Protein AF-A0A6C9EFF7-F1 (afdb_monomer)

pLDDT: mean 89.6, std 11.8, range [42.84, 98.81]

Solvent-accessible surface area (backbone atoms only — not comparable to full-atom values): 12899 Å² total; per-residue (Å²): 133,63,42,45,37,32,34,31,15,45,74,36,23,25,27,11,35,60,93,38,87,41,52,74,33,77,48,78,86,50,27,74,80,42,43,68,58,44,49,55,45,41,37,48,78,70,75,50,53,74,80,36,35,48,31,35,42,29,36,69,24,80,45,53,66,72,46,27,50,50,36,45,50,52,52,51,53,49,24,69,75,49,69,19,48,77,43,78,35,58,60,42,63,52,32,30,46,51,51,51,39,44,34,64,61,44,73,88,61,66,91,42,75,69,53,70,83,55,66,55,64,66,48,79,86,57,95,89,66,81,75,51,62,67,64,36,49,59,54,54,72,28,42,28,28,38,17,32,27,52,38,77,93,75,23,31,32,34,33,31,30,45,60,71,60,82,57,93,52,96,57,29,66,74,27,42,79,37,69,82,47,73,45,42,63,68,58,48,34,55,54,50,46,49,51,51,49,56,50,22,65,74,71,74,48,80,61,32,39,28,35,28,11,40,55,35,63,84,43,51,77,56,50,68,66,33,88,38,62,59,51,77,25,55,49,46,66,66,64,60,37

Secondary structure (DSSP, 8-state):
--EEEEEE-SSSEEEEETTS--EEE--TTTHHHHHHHHHHHHHHHTT--GGGEEEEEEE--SS-HHHHHHHHHHHHHHHHHH--EEEEE-SSHHHHHHHHHHHTT-GGGTT-GGGTTSPP------TTS---HHHHHHHHTTEEEEEEEE-GGG-EEEEEEES--SS--TTTTTTEEEEEEEE-HHHHHHHHHHHHHHHHHHHT---EEEEESTTTGGGHHHHTTSTTEEEEE---GGGG-

Radius of gyration: 18.86 Å; Cα contacts (8 Å, |Δi|>4): 479; chains: 1; bounding box: 41×41×56 Å

Mean predicted aligned error: 5.59 Å

InterPro domains:
  IPR000905 Gcp-like domain [PF00814] (27-91)
  IPR022496 tRNA threonylcarbamoyl adenosine modification protein TsaB [TIGR03725] (5-179)
  IPR043129 ATPase, nucleotide binding domain [SSF53067] (4-93)

Nearest PDB structures (foldseek):
  2gel-assembly1_A  TM=7.263E-01  e=1.039E-11  Salmonella enterica subsp. enterica serovar Typhimurium str. LT2
  6z81-assembly2_D  TM=6.971E-01  e=5.960E-11  Escherichia coli
  5br9-assembly3_E  TM=6.701E-01  e=4.099E-11  Pseudomonas aeruginosa PAO1
  4y0w-assembly1_C-2  TM=6.922E-01  e=1.617E-10  Pseudomonas aeruginosa PAO579
  4y0w-assembly1_B-2  TM=6.351E-01  e=3.212E-10  Pseudomonas aeruginosa PAO579

Foldseek 3Di:
DAWEWEWEQQQATWTATPPDQIDTGRPPPCRLVCRVVSNCVRQVVVVHDLLSHQAYEYECDPHDDPRRVSRVVVQVVSCVVNVHHYHYDHQQQVFQVVLLCVLCVHCPCPPPVLCPPADHQFQDPPPDDDRPPVVSVVVSQQEKEWGWEDDPPQKIFTWIFGPHLPDPDPCSVVRTLGDTDIDHLLVVLVSQQVSQVVVCVVVVHHHEYEYEEACQVVCVVSQVSHPHYHHGGHDTPSNRD

Structure (mmCIF, N/CA/C/O backbone):
data_AF-A0A6C9EFF7-F1
#
_entry.id   AF-A0A6C9EFF7-F1
#
loop_
_atom_site.group_PDB
_atom_site.id
_atom_site.type_symbol
_atom_site.label_atom_id
_atom_site.label_alt_id
_atom_site.label_comp_id
_atom_site.label_asym_id
_atom_site.label_entity_id
_atom_site.label_seq_id
_atom_site.pdbx_PDB_ins_code
_atom_site.Cartn_x
_atom_site.Cartn_y
_atom_site.Cartn_z
_atom_site.occupancy
_atom_site.B_iso_or_equiv
_atom_site.auth_seq_id
_atom_site.auth_comp_id
_atom_site.auth_asym_id
_atom_site.auth_atom_id
_atom_site.pdbx_PDB_model_num
ATOM 1 N N . MET A 1 1 ? -17.733 -13.023 17.620 1.00 67.88 1 MET A N 1
ATOM 2 C CA . MET A 1 1 ? -16.768 -13.220 16.523 1.00 67.88 1 MET A CA 1
ATOM 3 C C . MET A 1 1 ? -15.961 -11.949 16.540 1.00 67.88 1 MET A C 1
ATOM 5 O O . MET A 1 1 ? -16.594 -10.907 16.403 1.00 67.88 1 MET A O 1
ATOM 9 N N . GLY A 1 2 ? -14.676 -12.004 16.879 1.00 86.56 2 GLY A N 1
ATOM 10 C CA . GLY A 1 2 ? -13.887 -10.784 16.945 1.00 86.56 2 GLY A CA 1
ATOM 11 C C . GLY A 1 2 ? -13.565 -10.214 15.572 1.00 86.56 2 GLY A C 1
ATOM 12 O O . GLY A 1 2 ? -13.911 -10.794 14.539 1.00 86.56 2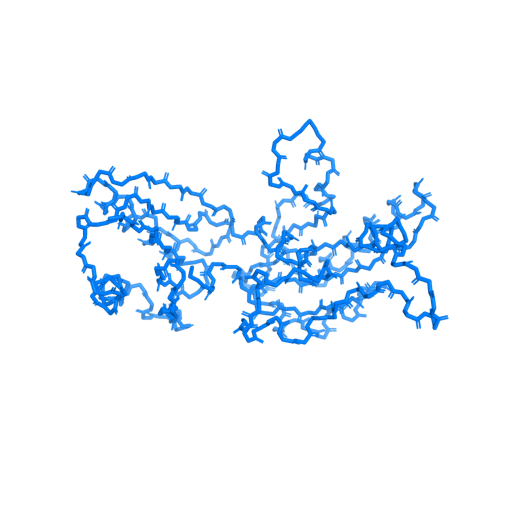 GLY A O 1
ATOM 13 N N . CYS A 1 3 ? -12.938 -9.047 15.578 1.00 96.00 3 CYS A N 1
ATOM 14 C CA . CYS A 1 3 ? -12.574 -8.299 14.388 1.00 96.00 3 CYS A CA 1
ATOM 15 C C . CYS A 1 3 ? -11.068 -8.035 14.309 1.00 96.00 3 CYS A C 1
ATOM 17 O O . CYS A 1 3 ? -10.348 -8.068 15.315 1.00 96.00 3 CYS A O 1
ATOM 19 N N . THR A 1 4 ? -10.630 -7.723 13.090 1.00 97.81 4 THR A N 1
ATOM 20 C CA . THR A 1 4 ? -9.304 -7.180 12.808 1.00 97.81 4 THR A CA 1
ATOM 21 C C . THR A 1 4 ? -9.429 -5.674 12.609 1.00 97.81 4 THR A C 1
ATOM 23 O O . THR A 1 4 ? -10.167 -5.217 11.733 1.00 97.81 4 THR A O 1
ATOM 26 N N . LEU A 1 5 ? -8.724 -4.910 13.441 1.00 98.12 5 LEU A N 1
ATOM 27 C CA . LEU A 1 5 ? -8.572 -3.464 13.309 1.00 98.12 5 LEU A CA 1
ATOM 28 C C . LEU A 1 5 ? -7.298 -3.161 12.520 1.00 98.12 5 LEU A C 1
ATOM 30 O O . LEU A 1 5 ? -6.227 -3.659 12.862 1.00 98.12 5 LEU A O 1
ATOM 34 N N . VAL A 1 6 ? -7.387 -2.285 11.530 1.00 98.00 6 VAL A N 1
ATOM 35 C CA . VAL A 1 6 ? -6.239 -1.792 10.769 1.00 98.00 6 VAL A CA 1
ATOM 36 C C . VAL A 1 6 ? -5.974 -0.339 11.133 1.00 98.00 6 VAL A C 1
ATOM 38 O O . VAL A 1 6 ? -6.891 0.479 11.193 1.00 98.00 6 VAL A O 1
ATOM 41 N N . ILE A 1 7 ? -4.714 -0.033 11.439 1.00 97.25 7 ILE A N 1
ATOM 42 C CA . ILE A 1 7 ? -4.223 1.311 11.742 1.00 97.25 7 ILE A CA 1
ATOM 43 C C . ILE A 1 7 ? -3.014 1.581 10.852 1.00 97.25 7 ILE A C 1
ATOM 45 O O . ILE A 1 7 ? -1.943 1.016 11.066 1.00 97.25 7 ILE A O 1
ATOM 49 N N . ASP A 1 8 ? -3.130 2.508 9.914 1.00 95.38 8 ASP A N 1
ATOM 50 C CA . ASP A 1 8 ? -1.971 3.030 9.197 1.00 95.38 8 ASP A CA 1
ATOM 51 C C . ASP A 1 8 ? -1.813 4.522 9.445 1.00 95.38 8 ASP A C 1
ATOM 53 O O . ASP A 1 8 ? -2.778 5.278 9.452 1.00 95.38 8 ASP A O 1
ATOM 57 N N . THR A 1 9 ? -0.579 4.947 9.696 1.00 94.00 9 THR A N 1
ATOM 58 C CA . THR A 1 9 ? -0.226 6.365 9.832 1.00 94.00 9 THR A CA 1
ATOM 59 C C . THR A 1 9 ? 1.023 6.711 9.022 1.00 94.00 9 THR A C 1
ATOM 61 O O . THR A 1 9 ? 1.837 7.555 9.420 1.00 94.00 9 THR A O 1
ATOM 64 N N . SER A 1 10 ? 1.229 5.983 7.920 1.00 91.31 10 SER A N 1
ATOM 65 C CA . SER A 1 10 ? 2.441 6.040 7.104 1.00 91.31 10 SER A CA 1
ATOM 66 C C . SER A 1 10 ? 2.442 7.196 6.100 1.00 91.31 10 SER A C 1
ATOM 68 O O . SER A 1 10 ? 3.515 7.676 5.730 1.00 91.31 10 SER A O 1
ATOM 70 N N . PHE A 1 11 ? 1.259 7.690 5.730 1.00 88.06 11 PHE A N 1
ATOM 71 C CA . PHE A 1 11 ? 1.062 8.845 4.855 1.00 88.06 11 PHE A CA 1
ATOM 72 C C . PHE A 1 11 ? 0.070 9.846 5.470 1.00 88.06 11 PHE A C 1
ATOM 74 O O . PHE A 1 11 ? 0.464 10.934 5.900 1.00 88.06 11 PHE A O 1
ATOM 81 N N . GLY A 1 12 ? -1.201 9.449 5.563 1.00 88.81 12 GLY A N 1
ATOM 82 C CA . GLY A 1 12 ? -2.249 10.101 6.350 1.00 88.81 12 GLY A CA 1
ATOM 83 C C . GLY A 1 12 ? -2.506 9.341 7.651 1.00 88.81 12 GLY A C 1
ATOM 84 O O . GLY A 1 12 ? -1.569 8.827 8.260 1.00 88.81 12 GLY A O 1
ATOM 85 N N . SER A 1 13 ? -3.765 9.243 8.077 1.00 91.88 13 SER A N 1
ATOM 86 C CA . SER A 1 13 ? -4.201 8.139 8.931 1.00 91.88 13 SER A CA 1
ATOM 87 C C . SER A 1 13 ? -5.349 7.370 8.296 1.00 91.88 13 SER A C 1
ATOM 89 O O . SER A 1 13 ? -6.336 7.967 7.880 1.00 91.88 13 SER A O 1
ATOM 91 N N . THR A 1 14 ? -5.224 6.049 8.279 1.00 94.81 14 THR A N 1
ATOM 92 C CA . THR A 1 14 ? -6.309 5.132 7.952 1.00 94.81 14 THR A CA 1
ATOM 93 C C . THR A 1 14 ? -6.628 4.302 9.181 1.00 94.81 14 THR A C 1
ATOM 95 O O . THR A 1 14 ? -5.735 3.771 9.847 1.00 94.81 14 THR A O 1
ATOM 98 N N . VAL A 1 15 ? -7.915 4.217 9.502 1.00 96.75 15 VAL A N 1
ATOM 99 C CA . VAL A 1 15 ? -8.433 3.356 10.557 1.00 96.75 15 VAL A CA 1
ATOM 100 C C . VAL A 1 15 ? -9.620 2.574 10.017 1.00 96.75 15 VAL A C 1
ATOM 102 O O . VAL A 1 15 ? -10.644 3.171 9.693 1.00 96.75 15 VAL A O 1
ATOM 105 N N . GLY A 1 16 ? -9.500 1.252 9.945 1.00 96.00 16 GLY A N 1
ATOM 106 C CA . GLY A 1 16 ? -10.518 0.385 9.354 1.00 96.00 16 GLY A CA 1
ATOM 107 C C . GLY A 1 16 ? -10.807 -0.851 10.193 1.00 96.00 16 GLY A C 1
ATOM 108 O O . GLY A 1 16 ? -9.953 -1.331 10.934 1.00 96.00 16 GLY A O 1
ATOM 109 N N . ILE A 1 17 ? -12.027 -1.369 10.075 1.00 97.00 17 ILE A N 1
ATOM 110 C CA . ILE A 1 17 ? -12.366 -2.731 10.490 1.00 97.00 17 ILE A CA 1
ATOM 111 C C . ILE A 1 17 ? -12.494 -3.546 9.211 1.00 97.00 17 ILE A C 1
ATOM 113 O O . ILE A 1 17 ? -13.273 -3.159 8.343 1.00 97.00 17 ILE A O 1
ATOM 117 N N . VAL A 1 18 ? -11.781 -4.669 9.113 1.00 93.88 18 VAL A N 1
ATOM 118 C CA . VAL A 1 18 ? -11.770 -5.483 7.888 1.00 93.88 18 VAL A CA 1
ATOM 119 C C . VAL A 1 18 ? -13.194 -5.821 7.435 1.00 93.88 18 VAL A C 1
ATOM 121 O O . VAL A 1 18 ? -14.014 -6.319 8.214 1.00 93.88 18 VAL A O 1
ATOM 124 N N . GLY A 1 19 ? -13.488 -5.541 6.161 1.00 90.12 19 GLY A N 1
ATOM 125 C CA . GLY A 1 19 ? -14.810 -5.730 5.553 1.00 90.12 19 GLY A CA 1
ATOM 126 C C . GLY A 1 19 ? -15.803 -4.584 5.797 1.00 90.12 19 GLY A C 1
ATOM 127 O O . GLY A 1 19 ? -17.003 -4.753 5.560 1.00 90.12 19 GLY A O 1
ATOM 128 N N . ARG A 1 20 ? -15.336 -3.433 6.290 1.00 92.19 20 ARG A N 1
ATOM 129 C CA . ARG A 1 20 ? -16.098 -2.184 6.439 1.00 92.19 20 ARG A CA 1
ATOM 130 C C . ARG A 1 20 ? -15.365 -1.043 5.740 1.00 92.19 20 ARG A C 1
ATOM 132 O O . ARG A 1 20 ? -14.159 -1.109 5.557 1.00 92.19 20 ARG A O 1
ATOM 139 N N . GLU A 1 21 ? -16.103 0.017 5.425 1.00 91.81 21 GLU A N 1
ATOM 140 C CA . GLU A 1 21 ? -15.510 1.253 4.913 1.00 91.81 21 GLU A CA 1
ATOM 141 C C . GLU A 1 21 ? -14.557 1.860 5.964 1.00 91.81 21 GLU A C 1
ATOM 143 O O . GLU A 1 21 ? -14.980 2.066 7.111 1.00 91.81 21 GLU A O 1
ATOM 148 N N . PRO A 1 22 ? -13.289 2.135 5.623 1.00 94.38 22 PRO A N 1
ATOM 149 C CA . PRO A 1 22 ? -12.334 2.713 6.554 1.00 94.38 22 PRO A CA 1
ATOM 150 C C . PRO A 1 22 ? -12.519 4.227 6.705 1.00 94.38 22 PRO A C 1
ATOM 152 O O . PRO A 1 22 ? -13.031 4.933 5.838 1.00 94.38 22 PRO A O 1
ATOM 155 N N . ILE A 1 23 ? -12.038 4.761 7.825 1.00 94.88 23 ILE A N 1
ATOM 156 C CA . ILE A 1 23 ? -11.938 6.202 8.052 1.00 94.88 23 ILE A CA 1
ATOM 157 C C . ILE A 1 23 ? -10.538 6.653 7.633 1.00 94.88 23 ILE A C 1
ATOM 159 O O . ILE A 1 23 ? -9.559 6.338 8.314 1.00 94.88 23 ILE A O 1
ATOM 163 N N . VAL A 1 24 ? -10.461 7.428 6.549 1.00 92.12 24 VAL A N 1
ATOM 164 C CA . VAL A 1 24 ? -9.206 7.952 5.987 1.00 92.12 24 VAL A CA 1
ATOM 165 C C . VAL A 1 24 ? -9.096 9.464 6.211 1.00 92.12 24 VAL A C 1
ATOM 167 O O . VAL A 1 24 ? -9.997 10.236 5.883 1.00 92.12 24 VAL A O 1
ATOM 170 N N . GLU A 1 25 ? -7.967 9.911 6.756 1.00 89.50 25 GLU A N 1
ATOM 171 C CA . GLU A 1 25 ? -7.612 11.315 6.969 1.00 89.50 25 GLU A CA 1
ATOM 172 C C . GLU A 1 25 ? -6.300 11.635 6.248 1.00 89.50 25 GLU A C 1
ATOM 174 O O . GLU A 1 25 ? -5.216 11.240 6.674 1.00 89.50 25 GLU A O 1
ATOM 179 N N . THR A 1 26 ? -6.375 12.416 5.175 1.00 80.62 26 THR A N 1
ATOM 180 C CA . THR A 1 26 ? -5.205 12.769 4.353 1.00 80.62 26 THR A CA 1
ATOM 181 C C . THR A 1 26 ? -4.482 14.037 4.828 1.00 80.62 26 THR A C 1
ATOM 183 O O . THR A 1 26 ? -3.411 14.380 4.323 1.00 80.62 26 THR A O 1
ATOM 186 N N . ASP A 1 27 ? -5.017 14.746 5.832 1.00 77.56 27 ASP A N 1
ATOM 187 C CA . ASP A 1 27 ? -4.371 15.938 6.389 1.00 77.56 27 ASP A CA 1
ATOM 188 C C . ASP A 1 27 ? -3.211 15.578 7.334 1.00 77.56 27 ASP A C 1
ATOM 190 O O . ASP A 1 27 ? -3.371 15.306 8.532 1.00 77.56 27 ASP A O 1
ATOM 194 N N . SER A 1 28 ? -1.997 15.698 6.795 1.00 68.62 28 SER A N 1
ATOM 195 C CA . SER A 1 28 ? -0.725 15.519 7.506 1.00 68.62 28 SER A CA 1
ATOM 196 C C . SER A 1 28 ? -0.556 16.347 8.797 1.00 68.62 28 SER A C 1
ATOM 198 O O . SER A 1 28 ? 0.347 16.062 9.583 1.00 68.62 28 SER A O 1
ATOM 200 N N . ARG A 1 29 ? -1.393 17.358 9.067 1.00 71.06 29 ARG A N 1
ATOM 201 C CA . ARG A 1 29 ? -1.303 18.180 10.286 1.00 71.06 29 ARG A CA 1
ATOM 202 C C . ARG A 1 29 ? -2.195 17.697 11.424 1.00 71.06 29 ARG A C 1
ATOM 204 O O . ARG A 1 29 ? -1.831 17.914 12.574 1.00 71.06 29 ARG A O 1
ATOM 211 N N . THR A 1 30 ? -3.334 17.079 11.116 1.00 77.50 30 THR A N 1
ATOM 212 C CA . THR A 1 30 ? -4.386 16.774 12.105 1.00 77.50 30 THR A CA 1
ATOM 213 C C . THR A 1 30 ? -4.682 15.280 12.252 1.00 77.50 30 THR A C 1
ATOM 215 O O . THR A 1 30 ? -5.274 14.876 13.252 1.00 77.50 30 THR A O 1
ATOM 218 N N . HIS A 1 31 ? -4.211 14.440 11.322 1.00 76.25 31 HIS A N 1
ATOM 219 C CA . HIS A 1 31 ? -4.456 12.991 11.318 1.00 76.25 31 HIS A CA 1
ATOM 220 C C . HIS A 1 31 ? -4.086 12.289 12.641 1.00 76.25 31 HIS A C 1
ATOM 222 O O . HIS A 1 31 ? -4.829 11.426 13.109 1.00 76.25 31 HIS A O 1
ATOM 228 N N . VAL A 1 32 ? -2.981 12.685 13.290 1.00 78.25 32 VAL A N 1
ATOM 229 C CA . VAL A 1 32 ? -2.557 12.108 14.582 1.00 78.25 32 VAL A CA 1
ATOM 230 C C . VAL A 1 32 ? -3.506 12.483 15.720 1.00 78.25 32 VAL A C 1
ATOM 232 O O . VAL A 1 32 ? -3.809 11.644 16.565 1.00 78.25 32 VAL A O 1
ATOM 235 N N . GLU A 1 33 ? -3.989 13.726 15.751 1.00 84.06 33 GLU A N 1
ATOM 236 C CA . GLU A 1 33 ? -4.881 14.215 16.813 1.00 84.06 33 GLU A CA 1
ATOM 237 C C . GLU A 1 33 ? -6.245 13.516 16.763 1.00 84.06 33 GLU A C 1
ATOM 239 O O . GLU A 1 33 ? -6.862 13.268 17.798 1.00 84.06 33 GLU A O 1
ATOM 244 N N . LYS A 1 34 ? -6.692 13.147 15.557 1.00 89.88 34 LYS A N 1
ATOM 245 C CA . LYS A 1 34 ? -7.954 12.435 15.332 1.00 89.88 34 LYS A CA 1
ATOM 246 C C . LYS A 1 34 ? -7.851 10.921 15.492 1.00 89.88 34 LYS A C 1
ATOM 248 O O . LYS A 1 34 ? -8.887 10.274 15.604 1.00 89.88 34 LYS A O 1
ATOM 253 N N . LEU A 1 35 ? -6.647 10.345 15.534 1.00 92.56 35 LEU A N 1
ATOM 254 C CA . LEU A 1 35 ? -6.442 8.893 15.473 1.00 92.56 35 LEU A CA 1
ATOM 255 C C . LEU A 1 35 ? -7.273 8.126 16.512 1.00 92.56 35 LEU A C 1
ATOM 257 O O . LEU A 1 35 ? -8.001 7.202 16.163 1.00 92.56 35 LEU A O 1
ATOM 261 N N . GLN A 1 36 ? -7.219 8.536 17.781 1.00 93.81 36 GLN A N 1
ATOM 262 C CA . GLN A 1 36 ? -7.985 7.884 18.848 1.00 93.81 36 GLN A CA 1
ATOM 263 C C . GLN A 1 36 ? -9.502 7.984 18.618 1.00 93.81 36 GLN A C 1
ATOM 265 O O . GLN A 1 36 ? -10.230 7.027 18.878 1.00 93.81 36 GLN A O 1
ATOM 270 N N . VAL A 1 37 ? -9.974 9.137 18.136 1.00 94.56 37 VAL A N 1
ATOM 271 C CA . VAL A 1 37 ? -11.393 9.369 17.837 1.00 94.56 37 VAL A CA 1
ATOM 272 C C . VAL A 1 37 ? -11.833 8.488 16.672 1.00 94.56 37 VAL A C 1
ATOM 274 O O . VAL A 1 37 ? -12.887 7.868 16.751 1.00 94.56 37 VAL A O 1
ATOM 277 N N . ASN A 1 38 ? -11.014 8.373 15.629 1.00 96.25 38 ASN A N 1
ATOM 278 C CA . ASN A 1 38 ? -11.313 7.542 14.467 1.00 96.25 38 ASN A CA 1
ATOM 279 C C . ASN A 1 38 ? -11.301 6.047 14.812 1.00 96.25 38 ASN A C 1
ATOM 281 O O . ASN A 1 38 ? -12.169 5.330 14.337 1.00 96.25 38 ASN A O 1
ATOM 285 N N . ILE A 1 39 ? -10.419 5.584 15.706 1.00 96.69 39 ILE A N 1
ATOM 286 C CA . ILE A 1 39 ? -10.467 4.206 16.239 1.00 96.69 39 ILE A CA 1
ATOM 287 C C . ILE A 1 39 ? -11.784 3.944 16.963 1.00 96.69 39 ILE A C 1
ATOM 289 O O . ILE A 1 39 ? -12.453 2.956 16.670 1.00 96.69 39 ILE A O 1
ATOM 293 N N . ALA A 1 40 ? -12.185 4.831 17.877 1.00 95.88 40 ALA A N 1
ATOM 294 C CA . ALA A 1 40 ? -13.450 4.672 18.588 1.00 95.88 40 ALA A CA 1
ATOM 295 C C . ALA A 1 40 ? -14.645 4.651 17.622 1.00 95.88 40 ALA A C 1
ATOM 297 O O . ALA A 1 40 ? -15.505 3.781 17.735 1.00 95.88 40 ALA A O 1
ATOM 298 N N . ARG A 1 41 ? -14.653 5.560 16.640 1.00 97.00 41 ARG A N 1
ATOM 299 C CA . ARG A 1 41 ? -15.697 5.641 15.615 1.00 97.00 41 ARG A CA 1
ATOM 300 C C . ARG A 1 41 ? -15.751 4.407 14.723 1.00 97.00 41 ARG A C 1
ATOM 302 O O . ARG A 1 41 ? -16.833 3.875 14.551 1.00 97.00 41 ARG A O 1
ATOM 309 N N . ALA A 1 42 ? -14.625 3.923 14.201 1.00 96.94 42 ALA A N 1
ATOM 310 C CA . ALA A 1 42 ? -14.599 2.745 13.331 1.00 96.94 42 ALA A CA 1
ATOM 311 C C . ALA A 1 42 ? -15.149 1.499 14.047 1.00 96.94 42 ALA A C 1
ATOM 313 O O . ALA A 1 42 ? -15.919 0.728 13.477 1.00 96.94 42 ALA A O 1
ATOM 314 N N . VAL A 1 43 ? -14.802 1.330 15.327 1.00 96.38 43 VAL A N 1
ATOM 315 C CA . VAL A 1 43 ? -15.318 0.241 16.170 1.00 96.38 43 VAL A CA 1
ATOM 316 C C . VAL A 1 43 ? -16.822 0.409 16.430 1.00 96.38 43 VAL A C 1
ATOM 318 O O . VAL A 1 43 ? -17.581 -0.548 16.274 1.00 96.38 43 VAL A O 1
ATOM 321 N N . GLU A 1 44 ? -17.272 1.617 16.779 1.00 96.56 44 GLU A N 1
ATOM 322 C CA . GLU A 1 44 ? -18.686 1.918 17.047 1.00 96.56 44 GLU A CA 1
ATOM 323 C C . GLU A 1 44 ? -19.568 1.784 15.794 1.00 96.56 44 GLU A C 1
ATOM 325 O O . GLU A 1 44 ? -20.616 1.141 15.846 1.00 96.56 44 GLU A O 1
ATOM 330 N N . GLU A 1 45 ? -19.138 2.332 14.654 1.00 96.44 45 GLU A N 1
ATOM 331 C CA . GLU A 1 45 ? -19.835 2.257 13.362 1.00 96.44 45 GLU A CA 1
ATOM 332 C C . GLU A 1 45 ? -19.927 0.802 12.858 1.00 96.44 45 GLU A C 1
ATOM 334 O O . GLU A 1 45 ? -20.906 0.426 12.209 1.00 96.44 45 GLU A O 1
ATOM 339 N N . ALA A 1 46 ? -18.973 -0.061 13.233 1.00 95.56 46 ALA A N 1
ATOM 340 C CA . ALA A 1 46 ? -19.042 -1.502 12.990 1.00 95.56 46 ALA A CA 1
ATOM 341 C C . ALA A 1 46 ? -20.016 -2.251 13.927 1.00 95.56 46 ALA A C 1
ATOM 343 O O . ALA A 1 46 ? -20.268 -3.442 13.708 1.00 95.56 46 ALA A O 1
ATOM 344 N N . GLY A 1 47 ? -20.579 -1.575 14.936 1.00 96.00 47 GLY A N 1
ATOM 345 C CA . GLY A 1 47 ? -21.444 -2.157 15.964 1.00 96.00 47 GLY A CA 1
ATOM 346 C C . GLY A 1 47 ? -20.687 -3.005 16.988 1.00 96.00 47 GLY A C 1
ATOM 347 O O . GLY A 1 47 ? -21.270 -3.920 17.569 1.00 96.00 47 GLY A O 1
ATOM 348 N N . LEU A 1 48 ? -19.392 -2.738 17.166 1.00 96.25 48 LEU A N 1
ATOM 349 C CA . LEU A 1 48 ? -18.479 -3.507 18.004 1.00 96.25 48 LEU A CA 1
ATOM 350 C C . LEU A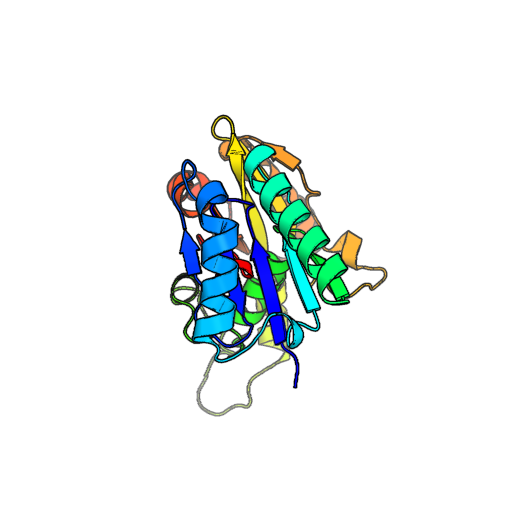 1 48 ? -18.066 -2.710 19.244 1.00 96.25 48 LEU A C 1
ATOM 352 O O . LEU A 1 48 ? -18.332 -1.516 19.389 1.00 96.25 48 LEU A O 1
ATOM 356 N N . THR A 1 49 ? -17.381 -3.386 20.153 1.00 95.75 49 THR A N 1
ATOM 357 C 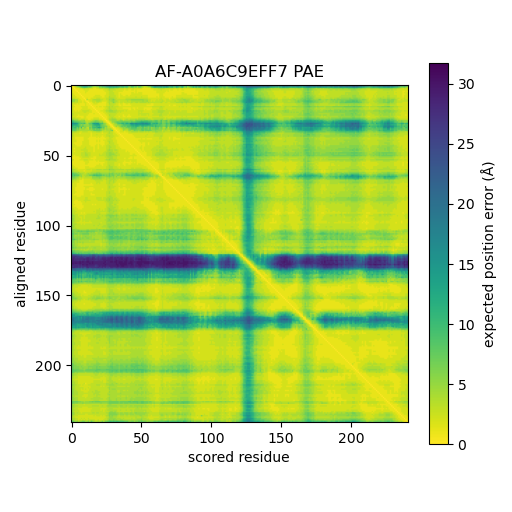CA . THR A 1 49 ? -16.710 -2.793 21.306 1.00 95.75 49 THR A CA 1
ATOM 358 C C . THR A 1 49 ? -15.206 -3.053 21.220 1.00 95.75 49 THR A C 1
ATOM 360 O O . THR A 1 49 ? -14.775 -3.962 20.511 1.00 95.75 49 THR A O 1
ATOM 363 N N . PRO A 1 50 ? -14.365 -2.323 21.976 1.00 93.88 50 PRO A N 1
ATOM 364 C CA . PRO A 1 50 ? -12.933 -2.615 22.016 1.00 93.88 50 PRO A CA 1
ATOM 365 C C . PRO A 1 50 ? -12.599 -4.058 22.425 1.00 93.88 50 PRO A C 1
ATOM 367 O O . PRO A 1 50 ? -11.548 -4.561 22.050 1.00 93.88 50 PRO A O 1
ATOM 370 N N . ALA A 1 51 ? -13.477 -4.730 23.179 1.00 95.19 51 ALA A N 1
ATOM 371 C CA . ALA A 1 51 ? -13.285 -6.120 23.593 1.00 95.19 51 ALA A CA 1
ATOM 372 C C . ALA A 1 51 ? -13.498 -7.131 22.453 1.00 95.19 51 ALA A C 1
ATOM 374 O O . ALA A 1 51 ? -13.087 -8.279 22.587 1.00 95.19 51 ALA A O 1
ATOM 375 N N . ASP A 1 52 ? -14.123 -6.713 21.350 1.00 97.00 52 ASP A N 1
ATOM 376 C CA . ASP A 1 52 ? -14.305 -7.544 20.159 1.00 97.00 52 ASP A CA 1
ATOM 377 C C . ASP A 1 52 ? -13.073 -7.510 19.239 1.00 97.00 52 ASP A C 1
ATOM 379 O O . ASP A 1 52 ? -13.016 -8.255 18.266 1.00 97.00 52 ASP A O 1
ATOM 383 N N . ILE A 1 53 ? -12.076 -6.666 19.523 1.00 97.94 53 ILE A N 1
ATOM 384 C CA . ILE A 1 53 ? -10.840 -6.590 18.739 1.00 97.94 53 ILE A CA 1
ATOM 385 C C . ILE A 1 53 ? -9.946 -7.771 19.122 1.00 97.94 53 ILE A C 1
ATOM 387 O O . ILE A 1 53 ? -9.410 -7.822 20.228 1.00 97.94 53 ILE A O 1
ATOM 391 N N . GLU A 1 54 ? -9.767 -8.712 18.198 1.00 98.06 54 GLU A N 1
ATOM 392 C CA . GLU A 1 54 ? -8.930 -9.905 18.392 1.00 98.06 54 GLU A CA 1
ATOM 393 C C . GLU A 1 54 ? -7.562 -9.761 17.711 1.00 98.06 54 GLU A C 1
ATOM 395 O O . GLU A 1 54 ? -6.574 -10.350 18.160 1.00 98.06 54 GLU A O 1
ATOM 400 N N . GLU A 1 55 ? -7.477 -8.938 16.664 1.00 98.44 55 GLU A N 1
ATOM 401 C CA . GLU A 1 55 ? -6.242 -8.655 15.939 1.00 98.44 55 GLU A CA 1
ATOM 402 C C . GLU A 1 55 ? -6.145 -7.172 15.564 1.00 98.44 55 GLU A C 1
ATOM 404 O O . GLU A 1 55 ? -7.138 -6.509 15.269 1.00 98.44 55 GLU A O 1
ATOM 409 N N . ILE A 1 56 ? -4.925 -6.643 15.587 1.00 98.50 56 ILE A N 1
ATOM 410 C CA . ILE A 1 56 ? -4.600 -5.291 15.151 1.00 98.50 56 ILE A CA 1
ATOM 411 C C . ILE A 1 56 ? -3.460 -5.383 14.141 1.00 98.50 56 ILE A C 1
ATOM 413 O O . ILE A 1 56 ? -2.367 -5.835 14.488 1.00 98.50 56 ILE A O 1
ATOM 417 N N . VAL A 1 57 ? -3.694 -4.912 12.920 1.00 98.00 57 VAL A N 1
ATOM 418 C CA . VAL A 1 57 ? -2.659 -4.700 11.904 1.00 98.00 57 VAL A CA 1
ATOM 419 C C . VAL A 1 57 ? -2.239 -3.239 11.959 1.00 98.00 57 VAL A C 1
ATOM 421 O O . VAL A 1 57 ? -3.078 -2.341 11.927 1.00 98.00 57 VAL A O 1
ATOM 424 N N . VAL A 1 58 ? -0.937 -2.983 12.067 1.00 97.69 58 VAL A N 1
ATOM 425 C CA . VAL A 1 58 ? -0.398 -1.621 12.087 1.00 97.69 58 VAL A CA 1
ATOM 426 C C . VAL A 1 58 ? 0.735 -1.443 11.091 1.00 97.69 58 VAL A C 1
ATOM 428 O O . VAL A 1 58 ? 1.677 -2.236 11.077 1.00 97.69 58 VAL A O 1
ATOM 431 N N . GLY A 1 59 ? 0.682 -0.378 10.292 1.00 96.00 59 GLY A N 1
ATOM 432 C CA . GLY A 1 59 ? 1.779 -0.001 9.404 1.00 96.00 59 GLY A CA 1
ATOM 433 C C . GLY A 1 59 ? 3.051 0.332 10.192 1.00 96.00 59 GLY A C 1
ATOM 434 O O . GLY A 1 59 ? 3.029 1.145 11.119 1.00 96.00 59 GLY A O 1
ATOM 435 N N . ILE A 1 60 ? 4.180 -0.292 9.840 1.00 96.06 60 ILE A N 1
ATOM 436 C CA . ILE A 1 60 ? 5.486 -0.081 10.501 1.00 96.06 60 ILE A CA 1
ATOM 437 C C . ILE A 1 60 ? 6.496 0.694 9.644 1.00 96.06 60 ILE A C 1
ATOM 439 O O . ILE A 1 60 ? 7.654 0.850 10.035 1.00 96.06 60 ILE A O 1
ATOM 443 N N . GLY A 1 61 ? 6.036 1.249 8.522 1.00 94.44 61 GLY A N 1
ATOM 444 C CA . GLY A 1 61 ? 6.841 2.004 7.568 1.00 94.44 61 GLY A CA 1
ATOM 445 C C . GLY A 1 61 ? 7.381 1.131 6.431 1.00 94.44 61 GLY A C 1
ATOM 446 O O . GLY A 1 61 ? 6.983 -0.029 6.313 1.00 94.44 61 GLY A O 1
ATOM 447 N N . PRO A 1 62 ? 8.260 1.688 5.581 1.00 95.38 62 PRO A N 1
ATOM 448 C CA . PRO A 1 62 ? 8.926 2.990 5.710 1.00 95.38 62 PRO A CA 1
ATOM 449 C C . PRO A 1 62 ? 7.992 4.205 5.553 1.00 95.38 62 PRO A C 1
ATOM 451 O O . PRO A 1 62 ? 7.100 4.214 4.714 1.00 95.38 62 PRO A O 1
ATOM 454 N N . ALA A 1 63 ? 8.189 5.233 6.388 1.00 92.44 63 ALA A N 1
ATOM 455 C CA . ALA A 1 63 ? 7.363 6.446 6.424 1.00 92.44 63 ALA A CA 1
ATOM 456 C C . ALA A 1 63 ? 8.016 7.579 7.243 1.00 92.44 63 ALA A C 1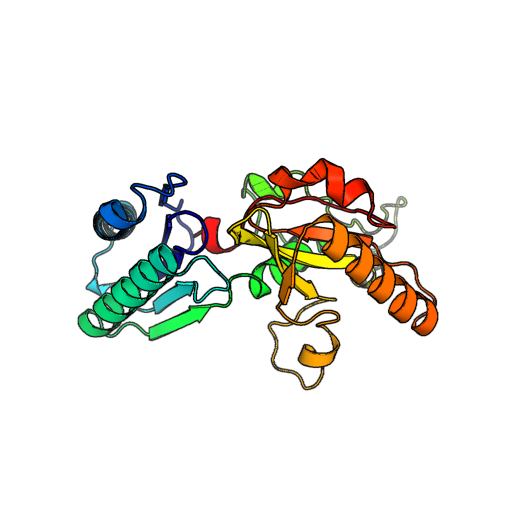
ATOM 458 O O . ALA A 1 63 ? 8.915 7.324 8.058 1.00 92.44 63 ALA A O 1
ATOM 459 N N . PRO A 1 64 ? 7.540 8.837 7.126 1.00 85.75 64 PRO A N 1
ATOM 460 C CA . PRO A 1 64 ? 7.923 9.910 8.034 1.00 85.75 64 PRO A CA 1
ATOM 461 C C . PRO A 1 64 ? 7.640 9.583 9.513 1.00 85.75 64 PRO A C 1
ATOM 463 O O . PRO A 1 64 ? 6.553 9.188 9.922 1.00 85.75 64 PRO A O 1
ATOM 466 N N . PHE A 1 65 ? 8.638 9.840 10.354 1.00 83.25 65 PHE A N 1
ATOM 467 C CA . PHE A 1 65 ? 8.728 9.341 11.730 1.00 83.25 65 PHE A CA 1
ATOM 468 C C . PHE A 1 65 ? 7.589 9.711 12.697 1.00 83.25 65 PHE A C 1
ATOM 470 O O . PHE A 1 65 ? 7.242 8.912 13.566 1.00 83.25 65 PHE A O 1
ATOM 477 N N . THR A 1 66 ? 7.059 10.937 12.622 1.00 80.62 66 THR A N 1
ATOM 478 C CA . THR A 1 66 ? 6.119 11.446 13.637 1.00 80.62 66 THR A CA 1
ATOM 479 C C . THR A 1 66 ? 4.763 10.744 13.567 1.00 80.62 66 THR A C 1
ATOM 481 O O . THR A 1 66 ? 4.292 10.274 14.599 1.00 80.62 66 THR A O 1
ATOM 484 N N . GLY A 1 67 ? 4.170 10.643 12.371 1.00 85.06 67 GLY A N 1
ATOM 485 C CA . GLY A 1 67 ? 2.889 9.958 12.163 1.00 85.06 67 GLY A CA 1
ATOM 486 C C . GLY A 1 67 ? 3.009 8.468 12.461 1.00 85.06 67 GLY A C 1
ATOM 487 O O . GLY A 1 67 ? 2.252 7.936 13.273 1.00 85.06 67 GLY A O 1
ATOM 488 N N . LEU A 1 68 ? 4.051 7.823 11.929 1.00 90.88 68 LEU A N 1
ATOM 489 C CA . LEU A 1 68 ? 4.291 6.391 12.096 1.00 90.88 68 LEU A CA 1
ATOM 490 C C . LEU A 1 68 ? 4.341 5.955 13.570 1.00 90.88 68 LEU A C 1
ATOM 492 O O . LEU A 1 68 ? 3.728 4.970 13.978 1.00 90.88 68 LEU A O 1
ATOM 496 N N . ARG A 1 69 ? 5.045 6.718 14.414 1.00 93.44 69 ARG A N 1
ATOM 497 C CA . ARG A 1 69 ? 5.134 6.407 15.847 1.00 93.44 69 ARG A CA 1
ATOM 498 C C . ARG A 1 69 ? 3.795 6.509 16.563 1.00 93.44 69 ARG A C 1
ATOM 500 O O . ARG A 1 69 ? 3.566 5.723 17.478 1.00 93.44 69 ARG A O 1
ATOM 507 N N . ALA A 1 70 ? 2.941 7.455 16.180 1.00 92.25 70 ALA A N 1
ATOM 508 C CA . ALA A 1 70 ? 1.628 7.601 16.793 1.00 92.25 70 ALA A CA 1
ATOM 509 C C . ALA A 1 70 ? 0.752 6.365 16.540 1.00 92.25 70 ALA A C 1
ATOM 511 O O . ALA A 1 70 ? 0.217 5.813 17.501 1.00 92.25 70 ALA A O 1
ATOM 512 N N . GLY A 1 71 ? 0.696 5.881 15.294 1.00 94.56 71 GLY A N 1
ATOM 513 C CA . GLY A 1 71 ? -0.019 4.653 14.927 1.00 94.56 71 GLY A CA 1
ATOM 514 C C . GLY A 1 71 ? 0.492 3.432 15.688 1.00 94.56 71 GLY A C 1
ATOM 515 O O . GLY A 1 71 ? -0.276 2.758 16.371 1.00 94.56 71 GLY A O 1
ATOM 516 N N . ILE A 1 72 ? 1.812 3.206 15.682 1.00 97.12 72 ILE A N 1
ATOM 517 C CA . ILE A 1 72 ? 2.436 2.068 16.384 1.00 97.12 72 ILE A CA 1
ATOM 518 C C . ILE A 1 72 ? 2.165 2.108 17.894 1.00 97.12 72 ILE A C 1
ATOM 520 O O . ILE A 1 72 ? 1.897 1.072 18.503 1.00 97.12 72 ILE A O 1
ATOM 524 N N . VAL A 1 73 ? 2.258 3.280 18.529 1.00 96.75 73 VAL A N 1
ATOM 525 C CA . VAL A 1 73 ? 2.005 3.412 19.972 1.00 96.75 73 VAL A CA 1
ATOM 526 C C . VAL A 1 73 ? 0.527 3.196 20.293 1.00 96.75 73 VAL A C 1
ATOM 528 O O . VAL A 1 73 ? 0.234 2.485 21.253 1.00 96.75 73 VAL A O 1
ATOM 531 N N . ALA A 1 74 ? -0.388 3.745 19.490 1.00 96.50 74 ALA A N 1
ATOM 532 C CA . ALA A 1 74 ? -1.824 3.528 19.652 1.00 96.50 74 ALA A CA 1
ATOM 533 C C . ALA A 1 74 ? -2.181 2.039 19.526 1.00 96.50 74 ALA A C 1
ATOM 535 O O . ALA A 1 74 ? -2.826 1.488 20.418 1.00 96.50 74 ALA A O 1
ATOM 536 N N . ALA A 1 75 ? -1.675 1.367 18.487 1.00 97.81 75 ALA A N 1
ATOM 537 C CA . ALA A 1 75 ? -1.880 -0.060 18.263 1.00 97.81 75 ALA A CA 1
ATOM 538 C C . ALA A 1 75 ? -1.333 -0.911 19.421 1.00 97.81 75 ALA A C 1
ATOM 540 O O . ALA A 1 75 ? -2.026 -1.788 19.930 1.00 97.81 75 ALA A O 1
ATOM 541 N N . LYS A 1 76 ? -0.119 -0.612 19.908 1.00 98.31 76 LYS A N 1
ATOM 542 C CA . LYS A 1 76 ? 0.471 -1.293 21.074 1.00 98.31 76 LYS A CA 1
ATOM 543 C C . LYS A 1 76 ? -0.343 -1.100 22.349 1.00 98.31 76 LYS A C 1
ATOM 545 O O . LYS A 1 76 ? -0.528 -2.059 23.093 1.00 98.31 76 LYS A O 1
ATOM 550 N N . ALA A 1 77 ? -0.804 0.119 22.617 1.00 97.81 77 ALA A N 1
ATOM 551 C CA . ALA A 1 77 ? -1.612 0.411 23.797 1.00 97.81 77 ALA A CA 1
ATOM 552 C C . ALA A 1 77 ? -2.958 -0.326 23.748 1.00 97.81 77 ALA A C 1
ATOM 554 O O . ALA A 1 77 ? -3.380 -0.898 24.752 1.00 97.81 77 ALA A O 1
ATOM 555 N N . LEU A 1 78 ? -3.600 -0.359 22.578 1.00 97.44 78 LEU A N 1
ATOM 556 C CA . LEU A 1 78 ? -4.866 -1.054 22.386 1.00 97.44 78 LEU A CA 1
ATOM 557 C C . LEU A 1 78 ? -4.700 -2.574 22.473 1.00 97.44 78 LEU A C 1
ATOM 559 O O . LEU A 1 78 ? -5.463 -3.212 23.191 1.00 97.44 78 LEU A O 1
ATOM 563 N N . ALA A 1 79 ? -3.669 -3.145 21.842 1.00 98.12 79 ALA A N 1
ATOM 564 C CA . ALA A 1 79 ? -3.335 -4.565 21.966 1.00 98.12 79 ALA A CA 1
ATOM 565 C C . ALA A 1 79 ? -3.087 -4.958 23.429 1.00 98.12 79 ALA A C 1
ATOM 567 O O . ALA A 1 79 ? -3.607 -5.961 23.907 1.00 98.12 79 ALA A O 1
ATOM 568 N N . PHE A 1 80 ? -2.352 -4.128 24.177 1.00 97.81 80 PHE A N 1
ATOM 569 C CA . PHE A 1 80 ? -2.120 -4.348 25.605 1.00 97.81 80 PHE A CA 1
ATOM 570 C C .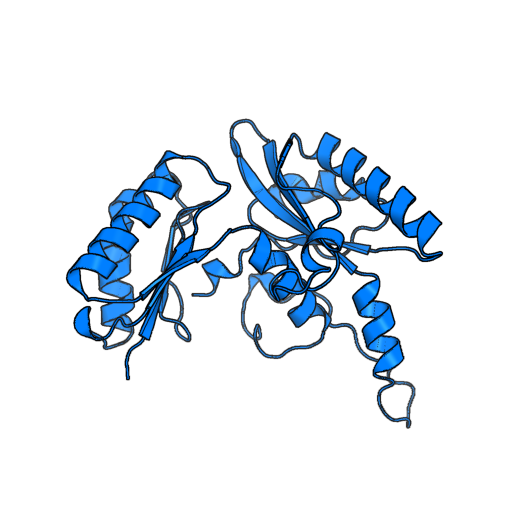 PHE A 1 80 ? -3.418 -4.318 26.427 1.00 97.81 80 PHE A C 1
ATOM 572 O O . PHE A 1 80 ? -3.580 -5.122 27.340 1.00 97.81 80 PHE A O 1
ATOM 579 N N . ALA A 1 81 ? -4.339 -3.402 26.115 1.00 96.88 81 ALA A N 1
ATOM 580 C CA . ALA A 1 81 ? -5.598 -3.254 26.843 1.00 96.88 81 ALA A CA 1
ATOM 581 C C . ALA A 1 81 ? -6.632 -4.347 26.516 1.00 96.88 81 ALA A C 1
ATOM 583 O O . ALA A 1 81 ? -7.424 -4.710 27.382 1.00 96.88 81 ALA A O 1
ATOM 584 N N . THR A 1 82 ? -6.640 -4.845 25.279 1.00 96.88 82 THR A N 1
ATOM 585 C CA . THR A 1 82 ? -7.644 -5.795 24.760 1.00 96.88 82 THR A CA 1
ATOM 586 C C . THR A 1 82 ? -7.171 -7.246 24.796 1.00 96.88 82 THR A C 1
ATOM 588 O O . THR A 1 82 ? -7.990 -8.157 24.849 1.00 96.88 82 THR A O 1
ATOM 591 N N . GLY A 1 83 ? -5.856 -7.477 24.791 1.00 97.56 83 GLY A N 1
ATOM 592 C CA . GLY A 1 83 ? -5.269 -8.798 24.569 1.00 97.56 83 GLY A CA 1
ATOM 593 C C . GLY A 1 83 ? -5.190 -9.194 23.090 1.00 97.56 83 GLY A C 1
ATOM 594 O O . GLY A 1 83 ? -4.808 -10.328 22.804 1.00 97.56 83 GLY A O 1
ATOM 595 N N . ALA A 1 84 ? -5.525 -8.286 22.165 1.00 98.25 84 ALA A N 1
ATOM 596 C CA . ALA A 1 84 ? -5.475 -8.540 20.731 1.00 98.25 84 ALA A CA 1
ATOM 597 C C . ALA A 1 84 ? -4.060 -8.900 20.253 1.00 98.25 84 ALA A C 1
ATOM 599 O O . ALA A 1 84 ? -3.052 -8.351 20.719 1.00 98.25 84 ALA A O 1
ATOM 600 N N . LYS A 1 85 ? -3.982 -9.784 19.256 1.00 98.44 85 LYS A N 1
ATOM 601 C CA . LYS A 1 85 ? -2.745 -10.046 18.517 1.00 98.44 85 LYS A CA 1
ATOM 602 C C . LYS A 1 85 ? -2.338 -8.777 17.770 1.00 98.44 85 LYS A C 1
ATOM 604 O O . LYS A 1 85 ? -3.141 -8.195 17.055 1.00 98.44 85 LYS A O 1
ATOM 609 N N . LEU A 1 86 ? -1.081 -8.363 17.906 1.00 98.44 86 LEU A N 1
ATOM 610 C CA . LEU A 1 86 ? -0.544 -7.206 17.191 1.00 98.44 86 LEU A CA 1
ATOM 611 C C . LEU A 1 86 ? 0.364 -7.661 16.046 1.00 98.44 86 LEU A C 1
ATOM 613 O O . LEU A 1 86 ? 1.362 -8.342 16.284 1.00 98.44 86 LEU A O 1
ATOM 617 N N . VAL A 1 87 ? 0.044 -7.239 14.826 1.00 97.75 87 VAL A N 1
ATOM 618 C CA . VAL A 1 87 ? 0.795 -7.524 13.601 1.00 97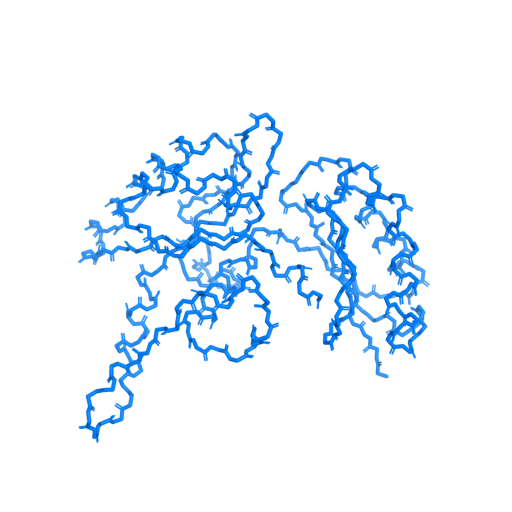.75 87 VAL A CA 1
ATOM 619 C C . VAL A 1 87 ? 1.354 -6.217 13.048 1.00 97.75 87 VAL A C 1
ATOM 621 O O . VAL A 1 87 ? 0.609 -5.289 12.750 1.00 97.75 87 VAL A O 1
ATOM 624 N N . GLY A 1 88 ? 2.679 -6.129 12.934 1.00 96.44 88 GLY A N 1
ATOM 625 C CA . GLY A 1 88 ? 3.339 -5.011 12.264 1.00 96.44 88 GLY A CA 1
ATOM 626 C C . GLY A 1 88 ? 3.503 -5.308 10.778 1.00 96.44 88 GLY A C 1
ATOM 627 O O . GLY A 1 88 ? 4.109 -6.321 10.441 1.00 96.44 88 GLY A O 1
ATOM 628 N N . GLN A 1 89 ? 3.000 -4.428 9.917 1.00 94.75 89 GLN A N 1
ATOM 629 C CA . GLN A 1 89 ? 2.986 -4.613 8.470 1.00 94.75 89 GLN A CA 1
ATOM 630 C C . GLN A 1 89 ? 3.888 -3.589 7.776 1.00 94.75 89 GLN A C 1
ATOM 632 O O . GLN A 1 89 ? 3.724 -2.380 7.955 1.00 94.75 89 GLN A O 1
ATOM 637 N N . ASN A 1 90 ? 4.861 -4.065 6.995 1.00 93.94 90 ASN A N 1
ATOM 638 C CA . ASN A 1 90 ? 5.611 -3.201 6.081 1.00 93.94 90 ASN A CA 1
ATOM 639 C C . ASN A 1 90 ? 4.624 -2.601 5.074 1.00 93.94 90 ASN A C 1
ATOM 641 O O . ASN A 1 90 ? 3.790 -3.327 4.539 1.00 93.94 90 ASN A O 1
ATOM 645 N N . VAL A 1 91 ? 4.694 -1.292 4.845 1.00 93.94 91 VAL A N 1
ATOM 646 C CA . VAL A 1 91 ? 3.702 -0.570 4.032 1.00 93.94 91 VAL A CA 1
ATOM 647 C C . VAL A 1 91 ? 3.939 -0.696 2.528 1.00 93.94 91 VAL A C 1
ATOM 649 O O . VAL A 1 91 ? 3.029 -0.410 1.755 1.00 93.94 91 VAL A O 1
ATOM 652 N N . LEU A 1 92 ? 5.141 -1.103 2.110 1.00 94.81 92 LEU A N 1
ATOM 653 C CA . LEU A 1 92 ? 5.467 -1.326 0.700 1.00 94.81 92 LEU A CA 1
ATOM 654 C C . LEU A 1 92 ? 5.057 -2.729 0.248 1.00 94.81 92 LEU A C 1
ATOM 656 O O . LEU A 1 92 ? 4.499 -2.881 -0.832 1.00 94.81 92 LEU A O 1
ATOM 660 N N . ASP A 1 93 ? 5.288 -3.747 1.081 1.00 90.31 93 ASP A N 1
ATOM 661 C CA . ASP A 1 93 ? 5.154 -5.148 0.661 1.00 90.31 93 ASP A CA 1
ATOM 662 C C . ASP A 1 93 ? 3.742 -5.527 0.149 1.00 90.31 93 ASP A C 1
ATOM 664 O O . ASP A 1 93 ? 3.648 -6.123 -0.926 1.00 90.31 93 ASP A O 1
ATOM 668 N N . PRO A 1 94 ? 2.631 -5.136 0.813 1.00 90.81 94 PRO A N 1
ATOM 669 C CA . PRO A 1 94 ? 1.280 -5.462 0.353 1.00 90.81 94 PRO A CA 1
ATOM 670 C C . PRO A 1 94 ? 0.917 -4.862 -1.006 1.00 90.81 94 PRO A C 1
ATOM 672 O O . PRO A 1 94 ? 0.001 -5.356 -1.657 1.00 90.81 94 PRO A O 1
ATOM 675 N N . GLN A 1 95 ? 1.599 -3.799 -1.440 1.00 92.06 95 GLN A N 1
ATOM 676 C CA . GLN A 1 95 ? 1.296 -3.133 -2.707 1.00 92.06 95 GLN A CA 1
ATOM 677 C C . GLN A 1 95 ? 1.614 -4.048 -3.897 1.00 92.06 95 GLN A C 1
ATOM 679 O O . GLN A 1 95 ? 0.829 -4.112 -4.839 1.00 92.06 95 GLN A O 1
ATOM 684 N N . GLY A 1 96 ? 2.716 -4.806 -3.824 1.00 91.19 96 GLY A N 1
ATOM 685 C CA . GLY A 1 96 ? 3.065 -5.810 -4.832 1.00 91.19 96 GLY A CA 1
ATOM 686 C C . GLY A 1 96 ? 2.032 -6.934 -4.911 1.00 91.19 96 GLY A C 1
ATOM 687 O O . GLY A 1 96 ? 1.578 -7.276 -5.999 1.00 91.19 96 GLY A O 1
ATOM 688 N N . GLU A 1 97 ? 1.585 -7.446 -3.759 1.00 89.69 97 GLU A N 1
ATOM 689 C CA . GLU A 1 97 ? 0.522 -8.461 -3.722 1.00 89.69 97 GLU A CA 1
ATOM 690 C C . GLU A 1 97 ? -0.779 -7.934 -4.318 1.00 89.69 97 GLU A C 1
ATOM 692 O O . GLU A 1 97 ? -1.392 -8.594 -5.149 1.00 89.69 97 GLU A O 1
ATOM 697 N N . MET A 1 98 ? -1.194 -6.733 -3.919 1.00 92.44 98 MET A N 1
ATOM 698 C CA . MET A 1 98 ? -2.406 -6.094 -4.422 1.00 92.44 98 MET A CA 1
ATOM 699 C C . MET A 1 98 ? -2.393 -5.990 -5.939 1.00 92.44 98 MET A C 1
ATOM 701 O O . MET A 1 98 ? -3.349 -6.418 -6.581 1.00 92.44 98 MET A O 1
ATOM 705 N N . MET A 1 99 ? -1.301 -5.484 -6.517 1.00 93.50 99 MET A N 1
ATOM 706 C CA . MET A 1 99 ? -1.169 -5.404 -7.969 1.00 93.50 99 MET A CA 1
ATOM 707 C C . MET A 1 99 ? -1.233 -6.789 -8.610 1.00 93.50 99 MET A C 1
ATOM 709 O O . MET A 1 99 ? -1.986 -6.972 -9.564 1.00 93.50 99 MET A O 1
ATOM 713 N N . ASN A 1 100 ? -0.539 -7.780 -8.046 1.00 89.94 100 ASN A N 1
ATOM 714 C CA . ASN A 1 100 ? -0.563 -9.155 -8.541 1.00 89.94 100 ASN A CA 1
ATOM 715 C C . ASN A 1 100 ? -1.986 -9.752 -8.545 1.00 89.94 100 ASN A C 1
ATOM 717 O O . ASN A 1 100 ? -2.429 -10.330 -9.537 1.00 89.94 100 ASN A O 1
ATOM 721 N N . PHE A 1 101 ? -2.747 -9.559 -7.464 1.00 90.19 101 PHE A N 1
ATOM 722 C CA . PHE A 1 101 ? -4.132 -10.024 -7.365 1.00 90.19 101 PHE A CA 1
ATOM 723 C C . PHE A 1 101 ? -5.069 -9.306 -8.342 1.00 90.19 101 PHE A C 1
ATOM 725 O O . PHE A 1 101 ? -5.905 -9.959 -8.967 1.00 90.19 101 PHE A O 1
ATOM 732 N N . VAL A 1 102 ? -4.956 -7.982 -8.473 1.00 91.56 102 VAL A N 1
ATOM 733 C CA . VAL A 1 102 ? -5.840 -7.186 -9.339 1.00 91.56 102 VAL A CA 1
ATOM 734 C C . VAL A 1 102 ? -5.573 -7.491 -10.814 1.00 91.56 102 VAL A C 1
ATOM 736 O O . VAL A 1 102 ? -6.510 -7.797 -11.553 1.00 91.56 102 VAL A O 1
ATOM 739 N N . LEU A 1 103 ? -4.301 -7.503 -11.232 1.00 91.44 103 LEU A N 1
ATOM 740 C CA . LEU A 1 103 ? -3.889 -7.913 -12.581 1.00 91.44 103 LEU A CA 1
ATOM 741 C C . LEU A 1 103 ? -4.322 -9.358 -12.869 1.00 91.44 103 LEU A C 1
ATOM 743 O O . LEU A 1 103 ? -4.792 -9.662 -13.965 1.00 91.44 103 LEU A O 1
ATOM 747 N N . GLY A 1 104 ? -4.235 -10.231 -11.861 1.00 89.06 104 GLY A N 1
ATOM 748 C CA . GLY A 1 104 ? -4.681 -11.622 -11.890 1.00 89.06 104 GLY A CA 1
ATOM 749 C C . GLY A 1 104 ? -6.201 -11.832 -11.944 1.00 89.06 104 GLY A C 1
ATOM 750 O O . GLY A 1 104 ? -6.633 -12.985 -11.994 1.00 89.06 104 GLY A O 1
ATOM 751 N N . ASP A 1 105 ? -7.017 -10.774 -12.008 1.00 85.50 105 ASP A N 1
ATOM 752 C CA . ASP A 1 105 ? -8.493 -10.817 -12.032 1.00 85.50 105 ASP A CA 1
ATOM 753 C C . ASP A 1 105 ? -9.119 -11.409 -10.754 1.00 85.50 105 ASP A C 1
ATOM 755 O O . ASP A 1 105 ? -10.127 -12.115 -10.782 1.00 85.50 105 ASP A O 1
ATOM 759 N N . SER A 1 106 ? -8.505 -11.141 -9.600 1.00 85.69 106 SER A N 1
ATOM 760 C CA . SER A 1 106 ? -9.100 -11.459 -8.304 1.00 85.69 106 SER A CA 1
ATOM 761 C C . SER A 1 106 ? -10.210 -10.472 -7.954 1.00 85.69 106 SER A C 1
ATOM 763 O O . SER A 1 106 ? -10.001 -9.262 -7.962 1.00 85.69 106 SER A O 1
ATOM 765 N N . ALA A 1 107 ? -11.363 -10.993 -7.527 1.00 85.00 107 ALA A N 1
ATOM 766 C CA . ALA A 1 107 ? -12.466 -10.184 -7.005 1.00 85.00 107 ALA A CA 1
ATOM 767 C C . ALA A 1 107 ? -12.217 -9.647 -5.578 1.00 85.00 107 ALA A C 1
ATOM 769 O O . ALA A 1 107 ? -13.053 -8.934 -5.029 1.00 85.00 107 ALA A O 1
ATOM 770 N N . MET A 1 108 ? -11.089 -10.003 -4.946 1.00 84.38 108 MET A N 1
ATOM 771 C CA . MET A 1 108 ? -10.770 -9.618 -3.561 1.00 84.38 108 MET A CA 1
ATOM 772 C C . MET A 1 108 ? -10.729 -8.099 -3.351 1.00 84.38 108 MET A C 1
ATOM 774 O O . MET A 1 108 ? -11.034 -7.632 -2.259 1.00 84.38 108 MET A O 1
ATOM 778 N N . PHE A 1 109 ? -10.368 -7.349 -4.391 1.00 85.31 109 PHE A N 1
ATOM 779 C CA . PHE A 1 109 ? -10.201 -5.896 -4.355 1.00 85.31 109 PHE A CA 1
ATOM 780 C C . PHE A 1 109 ? -11.291 -5.157 -5.157 1.00 85.31 109 PHE A C 1
ATOM 782 O O . PHE A 1 109 ? -11.139 -3.981 -5.489 1.00 85.31 109 PHE A O 1
ATOM 789 N N . ASP A 1 110 ? -12.397 -5.836 -5.487 1.00 85.12 110 ASP A N 1
ATOM 790 C CA . ASP A 1 110 ? -13.530 -5.225 -6.184 1.00 85.12 110 ASP A CA 1
ATOM 791 C C . ASP A 1 110 ? -14.159 -4.108 -5.339 1.00 85.12 110 ASP A C 1
ATOM 793 O O . ASP A 1 110 ? -14.413 -4.272 -4.147 1.00 85.12 110 ASP A O 1
ATOM 797 N N . GLY A 1 111 ? -14.462 -2.975 -5.978 1.00 84.06 111 GLY A N 1
ATOM 798 C CA . GLY A 1 111 ? -15.074 -1.821 -5.313 1.00 84.06 111 GLY A CA 1
ATOM 799 C C . GLY A 1 111 ? -14.090 -0.896 -4.593 1.00 84.06 111 GLY A C 1
ATOM 800 O O . GLY A 1 111 ? -14.530 0.063 -3.972 1.00 84.06 111 GLY A O 1
ATOM 801 N N . ILE A 1 112 ? -12.780 -1.144 -4.697 1.00 87.31 112 ILE A N 1
ATOM 802 C CA . ILE A 1 112 ? -11.752 -0.216 -4.218 1.00 87.31 112 ILE A CA 1
ATOM 803 C C . ILE A 1 112 ? -11.457 0.814 -5.311 1.00 87.31 112 ILE A C 1
ATOM 805 O O . ILE A 1 112 ? -10.869 0.496 -6.346 1.00 87.31 112 ILE A O 1
ATOM 809 N N . ASP A 1 113 ? -11.853 2.063 -5.065 1.00 90.00 113 ASP A N 1
ATOM 810 C CA . ASP A 1 113 ? -11.854 3.140 -6.062 1.00 90.00 113 ASP A CA 1
ATOM 811 C C . ASP A 1 113 ? -10.488 3.383 -6.719 1.00 90.00 113 ASP A C 1
ATOM 813 O O . ASP A 1 113 ? -10.406 3.540 -7.937 1.00 90.00 113 ASP A O 1
ATOM 817 N N . PHE A 1 114 ? -9.395 3.374 -5.948 1.00 90.31 114 PHE A N 1
ATOM 818 C CA . PHE A 1 114 ? -8.056 3.647 -6.490 1.00 90.31 114 PHE A CA 1
ATOM 819 C C . PHE A 1 114 ? -7.502 2.512 -7.370 1.00 90.31 114 PHE A C 1
ATOM 821 O O . PHE A 1 114 ? -6.476 2.694 -8.023 1.00 90.31 114 PHE A O 1
ATOM 828 N N . LEU A 1 115 ? -8.174 1.356 -7.415 1.00 92.06 115 LEU A N 1
ATOM 829 C CA . LEU A 1 115 ? -7.828 0.215 -8.270 1.00 92.06 115 LEU A CA 1
ATOM 830 C C . LEU A 1 115 ? -8.731 0.097 -9.501 1.00 92.06 115 LEU A C 1
ATOM 832 O O . LEU A 1 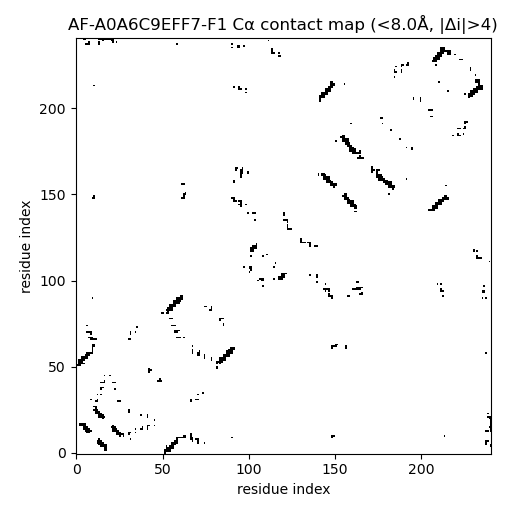115 ? -8.492 -0.770 -10.340 1.00 92.06 115 LEU A O 1
ATOM 836 N N . ALA A 1 116 ? -9.749 0.953 -9.637 1.00 89.12 116 ALA A N 1
ATOM 837 C CA . ALA A 1 116 ? -10.768 0.831 -10.679 1.00 89.12 116 ALA A CA 1
ATOM 838 C C . ALA A 1 116 ? -10.198 0.861 -12.110 1.00 89.12 116 ALA A C 1
ATOM 840 O O . ALA A 1 116 ? -10.744 0.209 -12.999 1.00 89.12 116 ALA A O 1
ATOM 841 N N . ASP A 1 117 ? -9.093 1.583 -12.314 1.00 90.06 117 ASP A N 1
ATOM 842 C CA . ASP A 1 117 ? -8.449 1.754 -13.620 1.00 90.06 117 ASP A CA 1
ATOM 843 C C . ASP A 1 117 ? -7.312 0.747 -13.885 1.00 90.06 117 ASP A C 1
ATOM 845 O O . ASP A 1 117 ? -6.688 0.784 -14.949 1.00 90.06 117 ASP A O 1
ATOM 849 N N . VAL A 1 118 ? -7.022 -0.161 -12.944 1.00 91.94 118 VAL A N 1
ATOM 850 C CA . VAL A 1 118 ? -5.998 -1.196 -13.140 1.00 91.94 118 VAL A CA 1
ATOM 851 C C . VAL A 1 118 ? -6.534 -2.252 -14.116 1.00 91.94 118 VAL A C 1
ATOM 853 O O . VAL A 1 118 ? -7.608 -2.818 -13.886 1.00 91.94 118 VAL A O 1
ATOM 856 N N . PRO A 1 119 ? -5.818 -2.548 -15.217 1.00 90.19 119 PRO A N 1
ATOM 857 C CA . PRO A 1 119 ? -6.254 -3.552 -16.173 1.00 90.19 119 PRO A CA 1
ATOM 858 C C . PRO A 1 119 ? -6.272 -4.937 -15.526 1.00 90.19 119 PRO A C 1
ATOM 860 O O . PRO A 1 119 ? -5.402 -5.286 -14.736 1.00 90.19 119 PRO A O 1
ATOM 863 N N . ARG A 1 120 ? -7.242 -5.762 -15.916 1.00 87.81 120 ARG A N 1
ATOM 864 C CA . ARG A 1 120 ? -7.262 -7.181 -15.555 1.00 87.81 120 ARG A CA 1
ATOM 865 C C . ARG A 1 120 ? -6.750 -7.978 -16.736 1.00 87.81 120 ARG A C 1
ATOM 867 O O . ARG A 1 120 ? -7.312 -7.879 -17.829 1.00 87.81 120 ARG A O 1
ATOM 874 N N . LEU A 1 121 ? -5.680 -8.740 -16.536 1.00 82.94 121 LEU A N 1
ATOM 875 C CA . LEU A 1 121 ? -5.083 -9.549 -17.589 1.00 82.94 121 LEU A CA 1
ATOM 876 C C . LEU A 1 121 ? -6.052 -10.688 -17.923 1.00 82.94 121 LEU A C 1
ATOM 878 O O . LEU A 1 121 ? -6.206 -11.668 -17.188 1.00 82.94 121 LEU A O 1
ATOM 882 N N . SER A 1 122 ? -6.781 -10.517 -19.024 1.00 65.94 122 SER A N 1
ATOM 883 C CA . SER A 1 122 ? -7.649 -11.550 -19.571 1.00 65.94 122 SER A CA 1
ATOM 884 C C . SER A 1 122 ? -6.797 -12.584 -20.295 1.00 65.94 122 SER A C 1
ATOM 886 O O . SER A 1 122 ? -5.999 -12.218 -21.158 1.00 65.94 122 SER A O 1
ATOM 888 N N . SER A 1 123 ? -7.058 -13.872 -20.077 1.00 54.38 123 SER A N 1
ATOM 889 C CA . SER A 1 123 ? -6.764 -14.851 -21.122 1.00 54.38 123 SER A CA 1
ATOM 890 C C . SER A 1 123 ? -7.511 -14.395 -22.378 1.00 54.38 123 SER A C 1
ATOM 892 O O . SER A 1 123 ? -8.708 -14.108 -22.320 1.00 54.38 123 SER A O 1
ATOM 894 N N . ARG A 1 124 ? -6.808 -14.211 -23.501 1.00 49.28 124 ARG A N 1
ATOM 895 C CA . ARG A 1 124 ? -7.434 -13.790 -24.763 1.00 49.28 124 ARG A CA 1
ATOM 896 C C . ARG A 1 124 ? -8.689 -14.631 -25.020 1.00 49.28 124 ARG A C 1
ATOM 898 O O . ARG A 1 124 ? -8.579 -15.825 -25.272 1.00 49.28 124 ARG A O 1
ATOM 905 N N . GLN A 1 125 ? -9.864 -14.003 -25.024 1.00 46.34 125 GLN A N 1
ATOM 906 C CA . GLN A 1 125 ? -11.064 -14.602 -25.603 1.00 46.34 125 GLN A CA 1
ATOM 907 C C . GLN A 1 125 ? -10.917 -14.572 -27.128 1.00 46.34 125 GLN A C 1
ATOM 909 O O . GLN A 1 125 ? -11.358 -13.641 -27.796 1.00 46.34 125 GLN A O 1
ATOM 914 N N . SER A 1 126 ? -10.249 -15.577 -27.691 1.00 42.84 126 SER A N 1
ATOM 915 C CA . SER A 1 126 ? -10.592 -16.039 -29.033 1.00 42.84 126 SER A CA 1
ATOM 916 C C . SER A 1 126 ? -11.777 -16.987 -28.895 1.00 42.84 126 SER A C 1
ATOM 918 O O . SER A 1 126 ? -11.700 -17.940 -28.123 1.00 42.84 126 SER A O 1
ATOM 920 N N . ASP A 1 127 ? -12.865 -16.693 -29.605 1.00 46.16 127 ASP A N 1
ATOM 921 C CA . ASP A 1 127 ? -14.096 -17.485 -29.657 1.00 46.16 127 ASP A CA 1
ATOM 922 C C . ASP A 1 127 ? -13.839 -19.005 -29.580 1.00 46.16 127 ASP A C 1
ATOM 924 O O . ASP A 1 127 ? -13.393 -19.616 -30.550 1.00 46.16 127 ASP A O 1
ATOM 928 N N . GLY A 1 128 ? -14.182 -19.619 -28.441 1.00 48.47 128 GLY A N 1
ATOM 929 C CA . GLY A 1 128 ? -14.480 -21.052 -28.362 1.00 48.47 128 GLY A CA 1
ATOM 930 C C . GLY A 1 128 ? -13.564 -21.961 -27.538 1.00 48.47 128 GLY A C 1
ATOM 931 O O . GLY A 1 128 ? -13.979 -23.095 -27.316 1.00 48.47 128 GLY A O 1
ATOM 932 N N . ASP A 1 129 ? -12.412 -21.512 -27.031 1.00 52.59 129 ASP A N 1
ATOM 933 C CA . ASP A 1 129 ? -11.492 -22.384 -26.278 1.00 52.59 129 ASP A CA 1
ATOM 934 C C . ASP A 1 129 ? -11.324 -21.984 -24.800 1.00 52.59 129 ASP A C 1
ATOM 936 O O . ASP A 1 129 ? -11.460 -20.824 -24.411 1.00 52.59 129 ASP A O 1
ATOM 940 N N . VAL A 1 130 ? -11.085 -23.000 -23.964 1.00 53.25 130 VAL A N 1
ATOM 941 C CA . VAL A 1 130 ? -10.871 -22.911 -22.508 1.00 53.25 130 VAL A CA 1
ATOM 942 C C . VAL A 1 130 ? -9.766 -21.884 -22.198 1.00 53.25 130 VAL A C 1
ATOM 944 O O . VAL A 1 130 ? -8.762 -21.881 -22.909 1.00 53.25 130 VAL A O 1
ATOM 947 N N . PRO A 1 131 ? -9.905 -21.040 -21.151 1.00 55.06 131 PRO A N 1
ATOM 948 C CA . PRO A 1 131 ? -8.854 -20.114 -20.737 1.00 55.06 131 PRO A CA 1
ATOM 949 C C . PRO A 1 131 ? -7.504 -20.829 -20.602 1.00 55.06 131 PRO A C 1
ATOM 951 O O . PRO A 1 131 ? -7.379 -21.752 -19.796 1.00 55.06 131 PRO A O 1
ATOM 954 N N . ASP A 1 132 ? -6.501 -20.390 -21.361 1.00 66.38 132 ASP A N 1
ATOM 955 C CA . ASP A 1 132 ? -5.125 -20.850 -21.187 1.00 66.38 132 ASP A CA 1
ATOM 956 C C . ASP A 1 132 ? -4.548 -20.187 -19.926 1.00 66.38 132 ASP A C 1
ATOM 958 O O . ASP A 1 132 ? -4.103 -19.035 -19.943 1.00 66.38 132 ASP A O 1
ATOM 962 N N . ALA A 1 133 ? -4.677 -20.886 -18.797 1.00 66.25 133 ALA A N 1
ATOM 963 C CA . ALA A 1 133 ? -4.188 -20.428 -17.502 1.00 66.25 133 ALA A CA 1
ATOM 964 C C . ALA A 1 133 ? -2.667 -20.207 -17.516 1.00 66.25 133 ALA A C 1
ATOM 966 O O . ALA A 1 133 ? -2.206 -19.241 -16.916 1.00 66.25 133 ALA A O 1
ATOM 967 N N . GLU A 1 134 ? -1.920 -21.025 -18.268 1.00 68.19 134 GLU A N 1
ATOM 968 C CA . GLU A 1 134 ? -0.462 -20.914 -18.397 1.00 68.19 134 GLU A CA 1
ATOM 969 C C . GLU A 1 134 ? -0.076 -19.630 -19.144 1.00 68.19 134 GLU A C 1
ATOM 971 O O . GLU A 1 134 ? 0.848 -18.924 -18.750 1.00 68.19 134 GLU A O 1
ATOM 976 N N . ALA A 1 135 ? -0.817 -19.259 -20.194 1.00 71.50 135 ALA A N 1
ATOM 977 C CA . ALA A 1 135 ? -0.579 -18.002 -20.907 1.00 71.50 135 ALA A CA 1
ATOM 978 C C . ALA A 1 135 ? -0.842 -16.759 -20.039 1.00 71.50 135 ALA A C 1
ATOM 980 O O . ALA A 1 135 ? -0.121 -15.769 -20.163 1.00 71.50 135 ALA A O 1
ATOM 981 N N . LYS A 1 136 ? -1.860 -16.804 -19.169 1.00 69.44 136 LYS A N 1
ATOM 982 C CA . LYS A 1 136 ? -2.171 -15.713 -18.232 1.00 69.44 136 LYS A CA 1
ATOM 983 C C . LYS A 1 136 ? -1.112 -15.596 -17.136 1.00 69.44 136 LYS A C 1
ATOM 985 O O . LYS A 1 136 ? -0.702 -14.485 -16.820 1.00 69.44 136 LYS A O 1
ATOM 990 N N . GLU A 1 137 ? -0.668 -16.721 -16.586 1.00 73.56 137 GLU A N 1
ATOM 991 C CA . GLU A 1 137 ? 0.409 -16.776 -15.593 1.00 73.56 137 GLU A CA 1
ATOM 992 C C . GLU A 1 137 ? 1.715 -16.219 -16.180 1.00 73.56 137 GLU A C 1
ATOM 994 O O . GLU A 1 137 ? 2.291 -15.300 -15.612 1.00 73.56 137 GLU A O 1
ATOM 999 N N . HIS A 1 138 ? 2.084 -16.618 -17.403 1.00 78.81 138 HIS A N 1
ATOM 1000 C CA . HIS A 1 138 ? 3.236 -16.047 -18.109 1.00 78.81 138 HIS A CA 1
ATOM 1001 C C . HIS A 1 138 ? 3.116 -14.546 -18.411 1.00 78.81 138 HIS A C 1
ATOM 1003 O O . HIS A 1 138 ? 4.134 -13.869 -18.535 1.00 78.81 138 HIS A O 1
ATOM 1009 N N . GLU A 1 139 ? 1.909 -14.013 -18.620 1.00 82.31 139 GLU A N 1
ATOM 1010 C CA . GLU A 1 139 ? 1.718 -12.572 -18.810 1.00 82.31 139 GLU A CA 1
ATOM 1011 C C . GLU A 1 139 ? 1.850 -11.824 -17.482 1.00 82.31 139 GLU A C 1
ATOM 1013 O O . GLU A 1 139 ? 2.551 -10.816 -17.428 1.00 82.31 139 GLU A O 1
ATOM 1018 N N . LEU A 1 140 ? 1.258 -12.352 -16.410 1.00 82.12 140 LEU A N 1
ATOM 1019 C CA . LEU A 1 140 ? 1.358 -11.811 -15.055 1.00 82.12 140 LEU A CA 1
ATOM 1020 C C . LEU A 1 140 ? 2.805 -11.819 -14.541 1.00 82.12 140 LEU A C 1
ATOM 1022 O O . LEU A 1 140 ? 3.265 -10.815 -14.005 1.00 82.12 140 LEU A O 1
ATOM 1026 N N . ASP A 1 141 ? 3.559 -12.883 -14.817 1.00 85.69 141 ASP A N 1
ATOM 1027 C CA . ASP A 1 141 ? 4.983 -13.009 -14.487 1.00 85.69 141 ASP A CA 1
ATOM 1028 C C . ASP A 1 141 ? 5.861 -11.966 -15.188 1.00 85.69 141 ASP A C 1
ATOM 1030 O O . ASP A 1 141 ? 7.030 -11.799 -14.850 1.00 85.69 141 ASP A O 1
ATOM 1034 N N . ARG A 1 142 ? 5.336 -11.229 -16.171 1.00 90.75 142 ARG A N 1
ATOM 1035 C CA . ARG A 1 142 ? 6.058 -10.119 -16.806 1.00 90.75 142 ARG A CA 1
ATOM 1036 C C . ARG A 1 142 ? 5.817 -8.783 -16.117 1.00 90.75 142 ARG A C 1
ATOM 1038 O O . ARG A 1 142 ? 6.460 -7.803 -16.496 1.00 90.75 142 ARG A O 1
ATOM 1045 N N . HIS A 1 143 ? 4.930 -8.718 -15.133 1.00 94.38 143 HIS A N 1
ATOM 1046 C CA . HIS A 1 143 ? 4.687 -7.514 -14.354 1.00 94.38 143 HIS A CA 1
ATOM 1047 C C . HIS A 1 143 ? 5.576 -7.486 -13.109 1.00 94.38 143 HIS A C 1
ATOM 1049 O O . HIS A 1 143 ? 5.675 -8.449 -12.350 1.00 94.38 143 HIS A O 1
ATOM 1055 N N . VAL A 1 144 ? 6.221 -6.345 -12.889 1.00 95.88 144 VAL A N 1
ATOM 1056 C CA . VAL A 1 144 ? 6.938 -6.024 -11.654 1.00 95.88 144 VAL A CA 1
ATOM 1057 C C . VAL A 1 144 ? 6.306 -4.797 -11.018 1.00 95.88 144 VAL A C 1
ATOM 1059 O O . VAL A 1 144 ? 5.886 -3.870 -11.711 1.00 95.88 144 VAL A O 1
ATOM 1062 N N . THR A 1 145 ? 6.252 -4.761 -9.692 1.00 97.38 145 THR A N 1
ATOM 1063 C CA . THR A 1 145 ? 5.650 -3.648 -8.956 1.00 97.38 145 THR A CA 1
ATOM 1064 C C . THR A 1 145 ? 6.724 -2.801 -8.287 1.00 97.38 145 THR A C 1
ATOM 1066 O O . THR A 1 145 ? 7.421 -3.247 -7.372 1.00 97.38 145 THR A O 1
ATOM 1069 N N . LEU A 1 146 ? 6.834 -1.546 -8.723 1.00 98.25 146 LEU A N 1
ATOM 1070 C CA . LEU A 1 146 ? 7.526 -0.486 -8.001 1.00 98.25 146 LEU A CA 1
ATOM 1071 C C . LEU A 1 146 ? 6.594 0.015 -6.892 1.00 98.25 146 LEU A C 1
ATOM 1073 O O . LEU A 1 146 ? 5.675 0.796 -7.137 1.00 98.25 146 LEU A O 1
ATOM 1077 N N . CYS A 1 147 ? 6.838 -0.454 -5.674 1.00 97.88 147 CYS A N 1
ATOM 1078 C CA . CYS A 1 147 ? 6.088 -0.054 -4.489 1.00 97.88 147 CYS A CA 1
ATOM 1079 C C . CYS A 1 147 ? 6.682 1.252 -3.959 1.00 97.88 147 CYS A C 1
ATOM 1081 O O . CYS A 1 147 ? 7.901 1.325 -3.776 1.00 97.88 147 CYS A O 1
ATOM 1083 N N . VAL A 1 148 ? 5.862 2.271 -3.699 1.00 97.81 148 VAL A N 1
ATOM 1084 C CA . VAL A 1 148 ? 6.317 3.586 -3.226 1.00 97.81 148 VAL A CA 1
ATOM 1085 C C . VAL A 1 148 ? 5.539 4.085 -2.007 1.00 97.81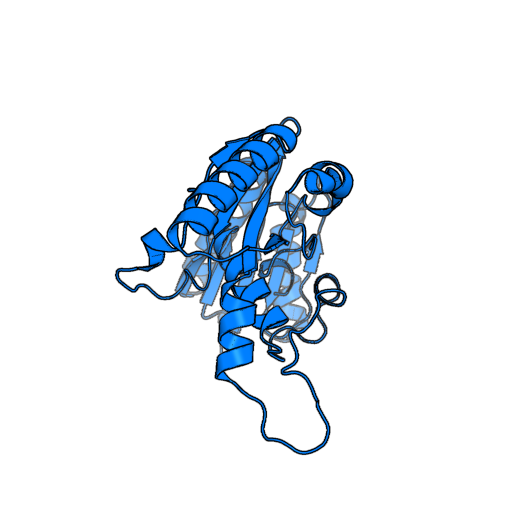 148 VAL A C 1
ATOM 1087 O O . VAL A 1 148 ? 4.389 3.724 -1.758 1.00 97.81 148 VAL A O 1
ATOM 1090 N N . ASN A 1 149 ? 6.184 4.943 -1.220 1.00 96.50 149 ASN A N 1
ATOM 1091 C CA . ASN A 1 149 ? 5.532 5.764 -0.204 1.00 96.50 149 ASN A CA 1
ATOM 1092 C C . ASN A 1 149 ? 6.194 7.151 -0.136 1.00 96.50 149 ASN A C 1
ATOM 1094 O O . ASN A 1 149 ? 7.426 7.255 -0.178 1.00 96.50 149 ASN A O 1
ATOM 1098 N N . ASP A 1 150 ? 5.403 8.222 -0.006 1.00 94.06 150 ASP A N 1
ATOM 1099 C CA . ASP A 1 150 ? 5.918 9.598 -0.031 1.00 94.06 150 ASP A CA 1
ATOM 1100 C C . ASP A 1 150 ? 6.905 9.841 1.118 1.00 94.06 150 ASP A C 1
ATOM 1102 O O . ASP A 1 150 ? 6.629 9.592 2.297 1.00 94.06 150 ASP A O 1
ATOM 1106 N N . ALA A 1 151 ? 8.079 10.368 0.777 1.00 93.94 151 ALA A N 1
ATOM 1107 C CA . ALA A 1 151 ? 9.096 10.741 1.743 1.00 93.94 151 ALA A CA 1
ATOM 1108 C C . ALA A 1 151 ? 9.296 12.260 1.778 1.00 93.94 151 ALA A C 1
ATOM 1110 O O . ALA A 1 151 ? 8.800 13.055 0.973 1.00 93.94 151 ALA A O 1
ATOM 1111 N N . ARG A 1 152 ? 10.056 12.717 2.776 1.00 90.44 152 ARG A N 1
ATOM 1112 C CA . ARG A 1 152 ? 10.387 14.142 2.884 1.00 90.44 152 ARG A CA 1
ATOM 1113 C C . ARG A 1 152 ? 11.319 14.563 1.747 1.00 90.44 152 ARG A C 1
ATOM 1115 O O . ARG A 1 152 ? 12.043 13.758 1.185 1.00 90.44 152 ARG A O 1
ATOM 1122 N N . ARG A 1 153 ? 11.363 15.873 1.477 1.00 92.94 153 ARG A N 1
ATOM 1123 C CA . ARG A 1 153 ? 12.303 16.495 0.520 1.00 92.94 153 ARG A CA 1
ATOM 1124 C C . ARG A 1 153 ? 12.150 16.006 -0.927 1.00 92.94 153 ARG A C 1
ATOM 1126 O O . ARG A 1 153 ? 13.121 16.004 -1.670 1.00 92.94 153 ARG A O 1
ATOM 1133 N N . LYS A 1 154 ? 10.910 15.709 -1.333 1.00 95.75 154 LYS A N 1
ATOM 1134 C CA . LYS A 1 154 ? 10.550 15.251 -2.685 1.00 95.75 154 LYS A CA 1
ATOM 1135 C C . LYS A 1 154 ? 11.168 13.899 -3.069 1.00 95.75 154 LYS A C 1
ATOM 1137 O O . LYS A 1 154 ? 11.379 13.653 -4.251 1.00 95.75 154 LYS A O 1
ATOM 1142 N N . GLN A 1 155 ? 11.468 13.073 -2.078 1.00 97.44 155 GLN A N 1
ATOM 1143 C CA . GLN A 1 155 ? 11.943 11.710 -2.268 1.00 97.44 155 GLN A CA 1
ATOM 1144 C C . GLN A 1 155 ? 10.786 10.735 -2.044 1.00 97.44 155 GLN A C 1
ATOM 1146 O O . GLN A 1 155 ? 9.755 11.120 -1.490 1.00 97.44 155 GLN A O 1
ATOM 1151 N N . LEU A 1 156 ? 10.984 9.478 -2.417 1.00 98.19 156 LEU A N 1
ATOM 1152 C CA . LEU A 1 156 ? 10.081 8.376 -2.104 1.00 98.19 156 LEU A CA 1
ATOM 1153 C C . LEU A 1 156 ? 10.864 7.286 -1.384 1.00 98.19 156 LEU A C 1
ATOM 1155 O O . LEU A 1 156 ? 12.014 7.020 -1.733 1.00 98.19 156 LEU A O 1
ATOM 1159 N N . TYR A 1 157 ? 10.231 6.656 -0.401 1.00 98.00 157 TYR A N 1
ATOM 1160 C CA . TYR A 1 157 ? 10.616 5.308 -0.011 1.00 98.00 157 TYR A CA 1
ATOM 1161 C C . TYR A 1 157 ? 10.128 4.357 -1.094 1.00 98.00 157 TYR A C 1
ATOM 1163 O O . TYR A 1 157 ? 9.001 4.523 -1.560 1.00 98.00 157 TYR A O 1
ATOM 1171 N N . PHE A 1 158 ? 10.943 3.389 -1.498 1.00 98.38 158 PHE A N 1
ATOM 1172 C CA . PHE A 1 158 ? 10.552 2.479 -2.566 1.00 98.38 158 PHE A CA 1
ATOM 1173 C C . PHE A 1 158 ? 11.223 1.111 -2.472 1.00 98.38 158 PHE A C 1
ATOM 1175 O O . PHE A 1 158 ? 12.271 0.969 -1.847 1.00 98.38 158 PHE A O 1
ATOM 1182 N N . SER A 1 159 ? 10.619 0.129 -3.134 1.00 97.50 159 SER A N 1
ATOM 1183 C CA . SER A 1 159 ? 11.188 -1.188 -3.438 1.00 97.50 159 SER A CA 1
ATOM 1184 C C . SER A 1 159 ? 10.672 -1.662 -4.798 1.00 97.50 159 SER A C 1
ATOM 1186 O O . SER A 1 159 ? 9.605 -1.229 -5.236 1.00 97.50 159 SER A O 1
ATOM 1188 N N . LEU A 1 160 ? 11.399 -2.558 -5.466 1.00 97.19 160 LEU A N 1
ATOM 1189 C CA . LEU A 1 160 ? 10.960 -3.174 -6.724 1.00 97.19 160 LEU A CA 1
ATOM 1190 C C . LEU A 1 160 ? 10.803 -4.679 -6.521 1.00 97.19 160 LEU A C 1
ATOM 1192 O O . LEU A 1 160 ? 11.786 -5.355 -6.214 1.00 97.19 160 LEU A O 1
ATOM 1196 N N . ASN A 1 161 ? 9.581 -5.176 -6.707 1.00 93.62 161 ASN A N 1
ATOM 1197 C CA . ASN A 1 161 ? 9.211 -6.562 -6.437 1.00 93.62 161 ASN A CA 1
ATOM 1198 C C . ASN A 1 161 ? 8.699 -7.254 -7.713 1.00 93.62 161 ASN A C 1
ATOM 1200 O O . ASN A 1 161 ? 8.009 -6.634 -8.522 1.00 93.62 161 ASN A O 1
ATOM 1204 N N . HIS A 1 162 ? 9.004 -8.539 -7.869 1.00 91.44 162 HIS A N 1
ATOM 1205 C CA . HIS A 1 162 ? 8.579 -9.402 -8.970 1.00 91.44 162 HIS A CA 1
ATOM 1206 C C . HIS A 1 162 ? 7.820 -10.612 -8.414 1.00 91.44 162 HIS A C 1
ATOM 1208 O O . HIS A 1 162 ? 8.409 -11.491 -7.791 1.00 91.44 162 HIS A O 1
ATOM 1214 N N . GLY A 1 163 ? 6.499 -10.636 -8.605 1.00 82.88 163 GLY A N 1
ATOM 1215 C CA . GLY A 1 163 ? 5.620 -11.660 -8.034 1.00 82.88 163 GLY A CA 1
ATOM 1216 C C . GLY A 1 163 ? 5.337 -11.486 -6.533 1.00 82.88 163 GLY A C 1
ATOM 1217 O O . GLY A 1 163 ? 5.525 -10.413 -5.956 1.00 82.88 163 GLY A O 1
ATOM 1218 N N . SER A 1 164 ? 4.842 -12.559 -5.905 1.00 79.69 164 SER A N 1
ATOM 1219 C CA . SER A 1 164 ? 4.470 -12.569 -4.483 1.00 79.69 164 SER A CA 1
ATOM 1220 C C . SER A 1 164 ? 5.700 -12.677 -3.580 1.00 79.69 164 SER A C 1
ATOM 1222 O O . SER A 1 164 ? 6.505 -13.603 -3.701 1.00 79.69 164 SER A O 1
ATOM 1224 N N . ILE A 1 165 ? 5.823 -11.744 -2.638 1.00 76.00 165 ILE A N 1
ATOM 1225 C CA . ILE A 1 165 ? 6.893 -11.695 -1.627 1.00 76.00 165 ILE A CA 1
ATOM 1226 C C . ILE A 1 165 ? 6.384 -12.041 -0.220 1.00 76.00 165 ILE A C 1
ATOM 1228 O O . ILE A 1 165 ? 7.158 -12.054 0.737 1.00 76.00 165 ILE A O 1
ATOM 1232 N N . SER A 1 166 ? 5.079 -12.290 -0.075 1.00 65.88 166 SER A N 1
ATOM 1233 C CA . SER A 1 166 ? 4.420 -12.488 1.223 1.00 65.88 166 SER A CA 1
ATOM 1234 C C . SER A 1 166 ? 4.438 -13.932 1.716 1.00 65.88 166 SER A C 1
ATOM 1236 O O . SER A 1 166 ? 4.231 -14.175 2.907 1.00 65.88 166 SER A O 1
ATOM 1238 N N . LEU A 1 167 ? 4.690 -14.899 0.831 1.00 59.44 167 LEU A N 1
ATOM 1239 C CA . LEU A 1 167 ? 4.927 -16.281 1.229 1.00 59.44 167 LEU A CA 1
ATOM 1240 C C . LEU A 1 167 ? 6.402 -16.430 1.627 1.00 59.44 167 LEU A C 1
ATOM 1242 O O . LEU A 1 167 ? 7.270 -16.166 0.800 1.00 59.44 167 LEU A O 1
ATOM 1246 N N . PRO A 1 168 ? 6.714 -16.836 2.872 1.00 53.12 168 PRO A N 1
ATOM 1247 C CA . PRO A 1 168 ? 8.079 -17.141 3.276 1.00 53.12 168 PRO A CA 1
ATOM 1248 C C . PRO A 1 168 ? 8.500 -18.472 2.642 1.00 53.12 168 PRO A C 1
ATOM 1250 O O . PRO A 1 168 ? 8.472 -19.520 3.286 1.00 53.12 168 PRO A O 1
ATOM 1253 N N . ASP A 1 169 ? 8.840 -18.436 1.361 1.00 62.56 169 ASP A N 1
ATOM 1254 C CA . ASP A 1 169 ? 9.653 -19.451 0.707 1.00 62.56 169 ASP A CA 1
ATOM 1255 C C . ASP A 1 169 ? 11.107 -18.962 0.606 1.00 62.56 169 ASP A C 1
ATOM 1257 O O . ASP A 1 169 ? 11.418 -17.804 0.899 1.00 62.56 169 ASP A O 1
ATOM 1261 N N . GLU A 1 170 ? 12.027 -19.872 0.276 1.00 59.59 170 GLU A N 1
ATOM 1262 C CA . GLU A 1 170 ? 13.460 -19.551 0.172 1.00 59.59 170 GLU A CA 1
ATOM 1263 C C . GLU A 1 170 ? 13.737 -18.477 -0.902 1.00 59.59 170 GLU A C 1
ATOM 1265 O O . GLU A 1 170 ? 14.737 -17.763 -0.809 1.00 59.59 170 GLU A O 1
ATOM 1270 N N . ASP A 1 171 ? 12.797 -18.290 -1.834 1.00 66.12 171 ASP A N 1
ATOM 1271 C CA . ASP A 1 171 ? 12.931 -17.456 -3.028 1.00 66.12 171 ASP A CA 1
ATOM 1272 C C . ASP A 1 171 ? 12.329 -16.045 -2.864 1.00 66.12 171 ASP A C 1
ATOM 1274 O O . ASP A 1 171 ? 12.523 -15.180 -3.720 1.00 66.12 171 ASP A O 1
ATOM 1278 N N . ALA A 1 172 ? 11.628 -15.747 -1.762 1.00 67.06 172 ALA A N 1
ATOM 1279 C CA . ALA A 1 172 ? 11.011 -14.434 -1.531 1.00 67.06 172 ALA A CA 1
ATOM 1280 C C . ALA A 1 172 ? 12.024 -13.273 -1.565 1.00 67.06 172 ALA A C 1
ATOM 1282 O O . ALA A 1 172 ? 11.685 -12.154 -1.951 1.00 67.06 172 ALA A O 1
ATOM 1283 N N . ALA A 1 173 ? 13.279 -13.534 -1.184 1.00 67.25 173 ALA A N 1
ATOM 1284 C CA . ALA A 1 173 ? 14.366 -12.564 -1.302 1.00 67.25 173 ALA A CA 1
ATOM 1285 C C . ALA A 1 173 ? 14.794 -12.335 -2.763 1.00 67.25 173 ALA A C 1
ATOM 1287 O O . ALA A 1 173 ? 15.145 -11.217 -3.125 1.00 67.25 173 ALA A O 1
ATOM 1288 N N . GLU A 1 174 ? 14.729 -13.360 -3.616 1.00 77.56 174 GLU A N 1
ATOM 1289 C CA . GLU A 1 174 ? 15.081 -13.259 -5.040 1.00 77.56 174 GLU A CA 1
ATOM 1290 C C . GLU A 1 174 ? 14.046 -12.449 -5.831 1.00 77.56 174 GLU A C 1
ATOM 1292 O O . GLU A 1 174 ? 14.369 -11.795 -6.824 1.00 77.56 174 GLU A O 1
ATOM 1297 N N . ARG A 1 175 ? 12.805 -12.427 -5.338 1.00 85.38 175 ARG A N 1
ATOM 1298 C CA . ARG A 1 175 ? 11.691 -11.646 -5.887 1.00 85.38 175 ARG A CA 1
ATOM 1299 C C . ARG A 1 175 ? 11.762 -10.152 -5.562 1.00 85.38 175 ARG A C 1
ATOM 1301 O O . ARG A 1 175 ? 11.000 -9.379 -6.135 1.00 85.38 175 ARG A O 1
ATOM 1308 N N . ARG A 1 176 ? 12.679 -9.700 -4.697 1.00 90.94 176 ARG A N 1
ATOM 1309 C CA . ARG A 1 176 ? 12.920 -8.269 -4.438 1.00 90.94 176 ARG A CA 1
ATOM 1310 C C . ARG A 1 176 ? 14.149 -7.793 -5.214 1.00 90.94 176 ARG A C 1
ATOM 1312 O O . ARG A 1 176 ? 15.275 -7.849 -4.735 1.00 90.94 176 ARG A O 1
ATOM 1319 N N . TRP A 1 177 ? 13.927 -7.290 -6.426 1.00 94.56 177 TRP A N 1
ATOM 1320 C CA . TRP A 1 177 ? 14.999 -6.828 -7.318 1.00 94.56 177 TRP A CA 1
ATOM 1321 C C . TRP A 1 177 ? 15.684 -5.554 -6.820 1.00 94.56 177 TRP A C 1
ATOM 1323 O O . TRP A 1 177 ? 16.871 -5.342 -7.061 1.00 94.56 177 TRP A O 1
ATOM 1333 N N . ILE A 1 178 ? 14.938 -4.687 -6.129 1.00 96.31 178 ILE A N 1
ATOM 1334 C CA . ILE A 1 178 ? 15.506 -3.532 -5.433 1.00 96.31 178 ILE A CA 1
ATOM 1335 C C . ILE A 1 178 ? 14.991 -3.531 -3.999 1.00 96.31 178 ILE A C 1
ATOM 1337 O O . ILE A 1 178 ? 13.791 -3.374 -3.757 1.00 96.31 178 ILE A O 1
ATOM 1341 N N . GLU A 1 179 ? 15.926 -3.683 -3.063 1.00 94.88 179 GLU A N 1
ATOM 1342 C CA . GLU A 1 179 ? 15.685 -3.558 -1.627 1.00 94.88 179 GLU A CA 1
ATOM 1343 C C . GLU A 1 179 ? 15.132 -2.184 -1.246 1.00 94.88 179 GLU A C 1
ATOM 1345 O O . GLU A 1 179 ? 15.323 -1.198 -1.960 1.00 94.88 179 GLU A O 1
ATOM 1350 N N . MET A 1 180 ? 14.464 -2.121 -0.091 1.00 95.69 180 MET A N 1
ATOM 1351 C CA . MET A 1 180 ? 13.877 -0.872 0.389 1.00 95.69 180 MET A CA 1
ATOM 1352 C C . MET A 1 180 ? 14.943 0.220 0.531 1.00 95.69 180 MET A C 1
ATOM 1354 O O . MET A 1 180 ? 15.902 0.076 1.294 1.00 95.69 180 MET A O 1
ATOM 1358 N N . ASP A 1 181 ? 14.739 1.326 -0.180 1.00 97.75 181 ASP A N 1
ATOM 1359 C CA . ASP A 1 181 ? 15.634 2.479 -0.190 1.00 97.75 181 ASP A CA 1
ATOM 1360 C C . ASP A 1 181 ? 14.839 3.794 -0.288 1.00 97.75 181 ASP A C 1
ATOM 1362 O O . ASP A 1 181 ? 13.609 3.802 -0.391 1.00 97.75 181 ASP A O 1
ATOM 1366 N N . ILE A 1 182 ? 15.532 4.931 -0.214 1.00 97.88 182 ILE A N 1
ATOM 1367 C CA . ILE A 1 182 ? 14.956 6.271 -0.352 1.00 97.88 182 ILE A CA 1
ATOM 1368 C C . ILE A 1 182 ? 15.736 7.091 -1.377 1.00 97.88 182 ILE A C 1
ATOM 1370 O O . ILE A 1 182 ? 16.929 7.340 -1.217 1.00 97.88 182 ILE A O 1
ATOM 1374 N N . ASP A 1 183 ? 15.055 7.583 -2.410 1.00 98.50 183 ASP A N 1
ATOM 1375 C CA . ASP A 1 183 ? 15.707 8.376 -3.456 1.00 98.50 183 ASP A CA 1
ATOM 1376 C C . ASP A 1 183 ? 14.738 9.348 -4.146 1.00 98.50 183 ASP A C 1
ATOM 1378 O O . ASP A 1 183 ? 13.542 9.404 -3.844 1.00 98.50 183 ASP A O 1
ATOM 1382 N N . TYR A 1 184 ? 15.273 10.175 -5.039 1.00 98.50 184 TYR A N 1
ATOM 1383 C CA . TYR A 1 184 ? 14.492 11.051 -5.903 1.00 98.50 184 TYR A CA 1
ATOM 1384 C C . TYR A 1 184 ? 13.834 10.245 -7.033 1.00 98.50 184 TYR A C 1
ATOM 1386 O O . TYR A 1 184 ? 14.482 9.357 -7.587 1.00 98.50 184 TYR A O 1
ATOM 1394 N N . PRO A 1 185 ? 12.589 10.571 -7.423 1.00 98.56 185 PRO A N 1
ATOM 1395 C CA . PRO A 1 185 ? 11.855 9.871 -8.479 1.00 98.56 185 PRO A CA 1
ATOM 1396 C C . PRO A 1 185 ? 12.652 9.659 -9.771 1.00 98.56 185 PRO A C 1
ATOM 1398 O O . PRO A 1 185 ? 12.600 8.580 -10.354 1.00 98.56 185 PRO A O 1
ATOM 1401 N N . GLU A 1 186 ? 13.433 10.649 -10.201 1.00 98.44 186 GLU A N 1
ATOM 1402 C CA . GLU A 1 186 ? 14.242 10.564 -11.418 1.00 98.44 186 GLU A CA 1
ATOM 1403 C C . GLU A 1 186 ? 15.344 9.497 -11.302 1.00 98.44 186 GLU A C 1
ATOM 1405 O O . GLU A 1 186 ? 15.534 8.705 -12.222 1.00 98.44 186 GLU A O 1
ATOM 1410 N N . HIS A 1 187 ? 16.017 9.411 -10.152 1.00 98.69 187 HIS A N 1
ATOM 1411 C CA . HIS A 1 187 ? 17.015 8.367 -9.897 1.00 98.69 187 HIS A CA 1
ATOM 1412 C C . HIS A 1 187 ? 16.370 6.988 -9.722 1.00 98.69 187 HIS A C 1
ATOM 1414 O O . HIS A 1 187 ? 16.945 5.977 -10.128 1.00 98.69 187 HIS A O 1
ATOM 1420 N N . ILE A 1 188 ? 15.165 6.927 -9.144 1.00 98.75 188 ILE A N 1
ATOM 1421 C CA . ILE A 1 188 ? 14.398 5.678 -9.034 1.00 98.75 188 ILE A CA 1
ATOM 1422 C C . ILE A 1 188 ? 14.138 5.115 -10.433 1.00 98.75 188 ILE A C 1
ATOM 1424 O O . ILE A 1 188 ? 14.396 3.938 -10.665 1.00 98.75 188 ILE A O 1
ATOM 1428 N N . VAL A 1 189 ? 13.717 5.949 -11.388 1.00 98.81 189 VAL A N 1
ATOM 1429 C CA . VAL A 1 189 ? 13.519 5.535 -12.787 1.00 98.81 189 VAL A CA 1
ATOM 1430 C C . VAL A 1 189 ? 14.796 4.954 -13.396 1.00 98.81 189 VAL A C 1
ATOM 1432 O O . VAL A 1 189 ? 14.742 3.910 -14.046 1.00 98.81 189 VAL A O 1
ATOM 1435 N N . GLU A 1 190 ? 15.950 5.589 -13.180 1.00 98.62 190 GLU A N 1
ATOM 1436 C CA . GLU A 1 190 ? 17.240 5.085 -13.669 1.00 98.62 190 GLU A CA 1
ATOM 1437 C C . GLU A 1 190 ? 17.567 3.700 -13.092 1.00 98.62 190 GLU A C 1
ATOM 1439 O O . GLU A 1 190 ? 17.920 2.785 -13.840 1.00 98.62 190 GLU A O 1
ATOM 1444 N N . ARG A 1 191 ? 17.390 3.524 -11.777 1.00 98.56 191 ARG A N 1
ATOM 1445 C CA . ARG A 1 191 ? 17.646 2.259 -11.069 1.00 98.56 191 ARG A CA 1
ATOM 1446 C C . ARG A 1 191 ? 16.694 1.150 -11.505 1.00 98.56 191 ARG A C 1
ATOM 1448 O O . ARG A 1 191 ? 17.144 0.039 -11.765 1.00 98.56 191 ARG A O 1
ATOM 1455 N N . VAL A 1 192 ? 15.403 1.452 -11.634 1.00 98.56 192 VAL A N 1
ATOM 1456 C CA . VAL A 1 192 ? 14.398 0.491 -12.106 1.00 98.56 192 VAL A CA 1
ATOM 1457 C C . VAL A 1 192 ? 14.709 0.071 -13.538 1.00 98.56 192 VAL A C 1
ATOM 1459 O O . VAL A 1 192 ? 14.769 -1.118 -13.823 1.00 98.56 192 VAL A O 1
ATOM 1462 N N . ASN A 1 193 ? 15.003 1.014 -14.434 1.00 98.44 193 ASN A N 1
ATOM 1463 C CA . ASN A 1 193 ? 15.369 0.694 -15.814 1.00 98.44 193 ASN A CA 1
ATOM 1464 C C . ASN A 1 193 ? 16.644 -0.160 -15.917 1.00 98.44 193 ASN A C 1
ATOM 1466 O O . ASN A 1 193 ? 16.746 -0.971 -16.839 1.00 98.44 193 ASN A O 1
ATOM 1470 N N . ALA A 1 194 ? 17.607 0.028 -15.009 1.00 97.75 194 ALA A N 1
ATOM 1471 C CA . ALA A 1 194 ? 18.796 -0.814 -14.922 1.00 97.75 194 ALA A CA 1
ATOM 1472 C C . ALA A 1 194 ? 18.446 -2.241 -14.468 1.00 97.75 194 ALA A C 1
ATOM 1474 O O . ALA A 1 194 ? 18.862 -3.191 -15.129 1.00 97.75 194 ALA A O 1
ATOM 1475 N N . ALA A 1 195 ? 17.620 -2.391 -13.426 1.00 96.94 195 ALA A N 1
ATOM 1476 C CA . ALA A 1 195 ? 17.147 -3.696 -12.962 1.00 96.94 195 ALA A CA 1
ATOM 1477 C C . ALA A 1 195 ? 16.356 -4.437 -14.056 1.00 96.94 195 ALA A C 1
ATOM 1479 O O . ALA A 1 195 ? 16.650 -5.588 -14.361 1.00 96.94 195 ALA A O 1
ATOM 1480 N N . LEU A 1 196 ? 15.425 -3.757 -14.737 1.00 96.00 196 LEU A N 1
ATOM 1481 C CA . LEU A 1 196 ? 14.684 -4.342 -15.861 1.00 96.00 196 LEU A CA 1
ATOM 1482 C C . LEU A 1 196 ? 15.599 -4.841 -16.985 1.00 96.00 196 LEU A C 1
ATOM 1484 O O . LEU A 1 196 ? 15.291 -5.844 -17.620 1.00 96.00 196 LEU A O 1
ATOM 1488 N N . ALA A 1 197 ? 16.684 -4.116 -17.275 1.00 95.75 197 ALA A N 1
ATOM 1489 C CA . ALA A 1 197 ? 17.637 -4.516 -18.303 1.00 95.75 197 ALA A CA 1
ATOM 1490 C C . ALA A 1 197 ? 18.385 -5.787 -17.891 1.00 95.75 197 ALA A C 1
ATOM 1492 O O . ALA A 1 197 ? 18.448 -6.730 -18.671 1.00 95.75 197 ALA A O 1
ATOM 1493 N N . GLU A 1 198 ? 18.895 -5.825 -16.658 1.00 95.12 198 GLU A N 1
ATOM 1494 C CA . GLU A 1 198 ? 19.625 -6.978 -16.129 1.00 95.12 198 GLU A CA 1
ATOM 1495 C C . GLU A 1 198 ? 18.757 -8.244 -16.103 1.00 95.12 198 GLU A C 1
ATOM 1497 O O . GLU A 1 198 ? 19.169 -9.289 -16.611 1.00 95.12 198 GLU A O 1
ATOM 1502 N N . HIS A 1 199 ? 17.548 -8.148 -15.548 1.00 94.06 199 HIS A N 1
ATOM 1503 C CA . HIS A 1 199 ? 16.627 -9.279 -15.454 1.00 94.06 199 HIS A CA 1
ATOM 1504 C C . HIS A 1 199 ? 16.059 -9.662 -16.826 1.00 94.06 199 HIS A C 1
ATOM 1506 O O . HIS A 1 199 ? 16.044 -10.834 -17.187 1.00 94.06 199 HIS A O 1
ATOM 1512 N N . GLY A 1 200 ? 15.679 -8.688 -17.658 1.00 92.75 200 GLY A N 1
ATOM 1513 C CA . GLY A 1 200 ? 15.170 -8.958 -19.004 1.00 92.75 200 GLY A CA 1
ATOM 1514 C C . GLY A 1 200 ? 16.189 -9.647 -19.919 1.00 92.75 200 GLY A C 1
ATOM 1515 O O . GLY A 1 200 ? 15.826 -10.541 -20.683 1.00 92.75 200 GLY A O 1
ATOM 1516 N N . GLU A 1 201 ? 17.473 -9.285 -19.827 1.00 93.12 201 GLU A N 1
ATOM 1517 C CA . GLU A 1 201 ? 18.555 -9.967 -20.553 1.00 93.12 201 GLU A CA 1
ATOM 1518 C C . GLU A 1 201 ? 18.785 -11.396 -20.045 1.00 93.12 201 GLU A C 1
ATOM 1520 O O . GLU A 1 201 ? 19.011 -12.299 -20.853 1.00 93.12 201 GLU A O 1
ATOM 1525 N N . ARG A 1 202 ? 18.713 -11.605 -18.725 1.00 91.12 202 ARG A N 1
ATOM 1526 C CA . ARG A 1 202 ? 18.871 -12.919 -18.087 1.00 91.12 202 ARG A CA 1
ATOM 1527 C C . ARG A 1 202 ? 17.754 -13.884 -18.484 1.00 91.12 202 ARG A C 1
ATOM 1529 O O . ARG A 1 202 ? 18.037 -15.029 -18.830 1.00 91.12 202 ARG A O 1
ATOM 1536 N N . ASP A 1 203 ? 16.520 -13.399 -18.461 1.00 90.94 203 ASP A N 1
ATOM 1537 C CA . ASP A 1 203 ? 15.319 -14.225 -18.598 1.00 90.94 203 ASP A CA 1
ATOM 1538 C C . ASP A 1 203 ? 14.821 -14.289 -20.053 1.00 90.94 203 ASP A C 1
ATOM 1540 O O . ASP A 1 203 ? 13.978 -15.112 -20.405 1.00 90.94 203 ASP A O 1
ATOM 1544 N N . GLY A 1 204 ? 15.352 -13.429 -20.930 1.00 91.56 204 GLY A N 1
ATOM 1545 C CA . GLY A 1 204 ? 14.962 -13.359 -22.339 1.00 91.56 204 GLY A CA 1
ATOM 1546 C C . GLY A 1 204 ? 13.557 -12.791 -22.561 1.00 91.56 204 GLY A C 1
ATOM 1547 O O . GLY A 1 204 ? 12.960 -13.026 -23.614 1.00 91.56 204 GLY A O 1
ATOM 1548 N N . VAL A 1 205 ? 13.024 -12.045 -21.589 1.00 91.31 205 VAL A N 1
ATOM 1549 C CA . VAL A 1 205 ? 11.683 -11.446 -21.623 1.00 91.31 205 VAL A CA 1
ATOM 1550 C C . VAL A 1 205 ? 11.741 -9.931 -21.433 1.00 91.31 205 VAL A C 1
ATOM 1552 O O . VAL A 1 205 ? 12.737 -9.357 -21.003 1.00 91.31 205 VAL A O 1
ATOM 1555 N N . SER A 1 206 ? 10.652 -9.250 -21.785 1.00 90.94 206 SER A N 1
ATOM 1556 C CA . SER A 1 206 ? 10.469 -7.828 -21.478 1.00 90.94 206 SER A CA 1
ATOM 1557 C C . SER A 1 206 ? 9.419 -7.667 -20.392 1.00 90.94 206 SER A C 1
ATOM 1559 O O . SER A 1 206 ? 8.296 -8.154 -20.559 1.00 90.94 206 SER A O 1
ATOM 1561 N N . TYR A 1 207 ? 9.791 -6.956 -19.335 1.00 95.75 207 TYR A N 1
ATOM 1562 C CA . TYR A 1 207 ? 8.958 -6.686 -18.170 1.00 95.75 207 TYR A CA 1
ATOM 1563 C C . TYR A 1 207 ? 8.187 -5.365 -18.299 1.00 95.75 207 TYR A C 1
ATOM 1565 O O . TYR A 1 207 ? 8.622 -4.456 -19.011 1.00 95.75 207 TYR A O 1
ATOM 1573 N N . VAL A 1 208 ? 7.065 -5.265 -17.590 1.00 96.19 208 VAL A N 1
ATOM 1574 C CA . VAL A 1 208 ? 6.237 -4.062 -17.414 1.00 96.19 208 VAL A CA 1
ATOM 1575 C C . VAL A 1 208 ? 6.309 -3.639 -15.950 1.00 96.19 208 VAL A C 1
ATOM 1577 O O . VAL A 1 208 ? 6.268 -4.488 -15.066 1.00 96.19 208 VAL A O 1
ATOM 1580 N N . VAL A 1 209 ? 6.432 -2.338 -15.688 1.00 98.00 209 VAL A N 1
ATOM 1581 C CA . VAL A 1 209 ? 6.493 -1.787 -14.329 1.00 98.00 209 VAL A CA 1
ATOM 1582 C C . VAL A 1 209 ? 5.173 -1.132 -13.979 1.00 98.00 209 VAL A C 1
ATOM 1584 O O . VAL A 1 209 ? 4.843 -0.080 -14.527 1.00 98.00 209 VAL A O 1
ATOM 1587 N N . ASP A 1 210 ? 4.470 -1.698 -13.011 1.00 97.75 210 ASP A N 1
ATOM 1588 C CA . ASP A 1 210 ? 3.375 -1.019 -12.336 1.00 97.75 210 ASP A CA 1
ATOM 1589 C C . ASP A 1 210 ? 3.917 -0.240 -11.135 1.00 97.75 210 ASP A C 1
ATOM 1591 O O . ASP A 1 210 ? 4.725 -0.750 -10.361 1.00 97.75 210 ASP A O 1
ATOM 1595 N N . VAL A 1 211 ? 3.487 1.007 -10.971 1.00 98.25 211 VAL A N 1
ATOM 1596 C CA . VAL A 1 211 ? 3.852 1.850 -9.829 1.00 98.25 211 VAL A CA 1
ATOM 1597 C C . VAL A 1 211 ? 2.658 1.916 -8.892 1.00 98.25 211 VAL A C 1
ATOM 1599 O O . VAL A 1 211 ? 1.597 2.385 -9.297 1.00 98.25 211 VAL A O 1
ATOM 1602 N N . ALA A 1 212 ? 2.819 1.474 -7.651 1.00 97.31 212 ALA A N 1
ATOM 1603 C CA . ALA A 1 212 ? 1.745 1.453 -6.663 1.00 97.31 212 ALA A CA 1
ATOM 1604 C C . ALA A 1 212 ? 2.189 2.113 -5.360 1.00 97.31 212 ALA A C 1
ATOM 1606 O O . ALA A 1 212 ? 3.370 2.080 -5.025 1.00 97.31 212 ALA A O 1
ATOM 1607 N N . GLY A 1 213 ? 1.240 2.698 -4.633 1.00 96.19 213 GLY A N 1
ATOM 1608 C CA . GLY A 1 213 ? 1.466 3.283 -3.317 1.00 96.19 213 GLY A CA 1
ATOM 1609 C C . GLY A 1 213 ? 1.435 4.807 -3.285 1.00 96.19 213 GLY A C 1
ATOM 1610 O O . GLY A 1 213 ? 1.394 5.500 -4.303 1.00 96.19 213 GLY A O 1
ATOM 1611 N N . HIS A 1 214 ? 1.443 5.341 -2.068 1.00 94.62 214 HIS A N 1
ATOM 1612 C CA . HIS A 1 214 ? 1.284 6.768 -1.822 1.00 94.62 214 HIS A CA 1
ATOM 1613 C C . HIS A 1 214 ? 2.397 7.605 -2.452 1.00 94.62 214 HIS A C 1
ATOM 1615 O O . HIS A 1 214 ? 3.590 7.379 -2.237 1.00 94.62 214 HIS A O 1
ATOM 1621 N N . GLY A 1 215 ? 1.997 8.651 -3.169 1.00 93.44 215 GLY A N 1
ATOM 1622 C CA . GLY A 1 215 ? 2.908 9.541 -3.879 1.00 93.44 215 GLY A CA 1
ATOM 1623 C C . GLY A 1 215 ? 3.150 9.118 -5.326 1.00 93.44 215 GLY A C 1
ATOM 1624 O O . GLY A 1 215 ? 3.802 9.868 -6.054 1.00 93.44 215 GLY A O 1
ATOM 1625 N N . ALA A 1 216 ? 2.591 7.995 -5.788 1.00 96.75 216 ALA A N 1
ATOM 1626 C CA . ALA A 1 216 ? 2.709 7.565 -7.176 1.00 96.75 216 ALA A CA 1
ATOM 1627 C C . ALA A 1 216 ? 2.138 8.617 -8.146 1.00 96.75 216 ALA A C 1
ATOM 1629 O O . ALA A 1 216 ? 2.850 9.059 -9.053 1.00 96.75 216 ALA A O 1
ATOM 1630 N N . ALA A 1 217 ? 0.911 9.112 -7.931 1.00 95.81 217 ALA A N 1
ATOM 1631 C CA . ALA A 1 217 ? 0.296 10.087 -8.845 1.00 95.81 217 ALA A CA 1
ATOM 1632 C C . ALA A 1 217 ? 1.014 11.446 -8.846 1.00 95.81 217 ALA A C 1
ATOM 1634 O O . ALA A 1 217 ? 1.121 12.101 -9.886 1.00 95.81 217 ALA A O 1
ATOM 1635 N N . LYS A 1 218 ? 1.577 11.858 -7.703 1.00 95.94 218 LYS A N 1
ATOM 1636 C CA . LYS A 1 218 ? 2.349 13.108 -7.558 1.00 95.94 218 LYS A CA 1
ATOM 1637 C C . LYS A 1 218 ? 3.540 13.186 -8.520 1.00 95.94 218 LYS A C 1
ATOM 1639 O O . LYS A 1 218 ? 3.929 14.287 -8.912 1.00 95.94 218 LYS A O 1
ATOM 1644 N N . TYR A 1 219 ? 4.096 12.039 -8.906 1.00 97.25 219 TYR A N 1
ATOM 1645 C CA . TYR A 1 219 ? 5.256 11.922 -9.790 1.00 97.25 219 TYR A CA 1
ATOM 1646 C C . TYR A 1 219 ? 4.936 11.221 -11.119 1.00 97.25 219 TYR A C 1
ATOM 1648 O O . TYR A 1 219 ? 5.849 10.781 -11.813 1.00 97.25 219 TYR A O 1
ATOM 1656 N N . ALA A 1 220 ? 3.661 11.182 -11.530 1.00 96.56 220 ALA A N 1
ATOM 1657 C CA . ALA A 1 220 ? 3.205 10.486 -12.739 1.00 96.56 220 ALA A CA 1
ATOM 1658 C C . ALA A 1 220 ? 3.965 10.870 -14.025 1.00 96.56 220 ALA A C 1
ATOM 1660 O O . ALA A 1 220 ? 4.183 10.029 -14.896 1.00 96.56 220 ALA A O 1
ATOM 1661 N N . SER A 1 221 ? 4.401 12.128 -14.151 1.00 97.56 221 SER A N 1
ATOM 1662 C CA . SER A 1 221 ? 5.205 12.575 -15.294 1.00 97.56 221 SER A CA 1
ATOM 1663 C C . SER A 1 221 ? 6.626 12.008 -15.294 1.00 97.56 221 SER A C 1
ATOM 1665 O O . SER A 1 221 ? 7.185 11.798 -16.366 1.00 97.56 221 SER A O 1
ATOM 1667 N N . VAL A 1 222 ? 7.209 11.745 -14.121 1.00 98.25 222 VAL A N 1
ATOM 1668 C CA . VAL A 1 222 ? 8.547 11.152 -13.989 1.00 98.25 222 VAL A CA 1
ATOM 1669 C C . VAL A 1 222 ? 8.514 9.682 -14.398 1.00 98.25 222 VAL A C 1
ATOM 1671 O O . VAL A 1 222 ? 9.409 9.223 -15.104 1.00 98.25 222 VAL A O 1
ATOM 1674 N N . TRP A 1 223 ? 7.440 8.967 -14.054 1.00 98.31 223 TRP A N 1
ATOM 1675 C CA . TRP A 1 223 ? 7.251 7.556 -14.410 1.00 98.31 223 TRP A CA 1
ATOM 1676 C C . TRP A 1 223 ? 7.218 7.298 -15.916 1.00 98.31 223 TRP A C 1
ATOM 1678 O O . TRP A 1 223 ? 7.548 6.197 -16.341 1.00 98.31 223 TRP A O 1
ATOM 1688 N N . GLN A 1 224 ? 6.946 8.315 -16.740 1.00 97.69 224 GLN A N 1
ATOM 1689 C CA . GLN A 1 224 ? 7.073 8.224 -18.203 1.00 97.69 224 GLN A CA 1
ATOM 1690 C C . GLN A 1 224 ? 8.512 7.950 -18.676 1.00 97.69 224 GLN A C 1
ATOM 1692 O O . GLN A 1 224 ? 8.722 7.589 -19.830 1.00 97.69 224 GLN A O 1
ATOM 1697 N N . GLY A 1 225 ? 9.513 8.126 -17.806 1.00 97.75 225 GLY A N 1
ATOM 1698 C CA . GLY A 1 225 ? 10.895 7.730 -18.071 1.00 97.75 225 GLY A CA 1
ATOM 1699 C C . GLY A 1 225 ? 11.168 6.230 -17.888 1.00 97.75 225 GLY A C 1
ATOM 1700 O O . GLY A 1 225 ? 12.255 5.769 -18.243 1.00 97.75 225 GLY A O 1
ATOM 1701 N N . LEU A 1 226 ? 10.226 5.457 -17.335 1.00 98.06 226 LEU A N 1
ATOM 1702 C CA . LEU A 1 226 ? 10.340 4.000 -17.258 1.00 98.06 226 LEU A CA 1
ATOM 1703 C C . LEU A 1 226 ? 10.225 3.396 -18.662 1.00 98.06 226 LEU A C 1
ATOM 1705 O O . LEU A 1 226 ? 9.391 3.805 -19.465 1.00 98.06 226 LEU A O 1
ATOM 1709 N N . ARG A 1 227 ? 11.060 2.396 -18.959 1.00 93.44 227 ARG A N 1
ATOM 1710 C CA . ARG A 1 227 ? 11.124 1.749 -20.284 1.00 93.44 227 ARG A CA 1
ATOM 1711 C C . ARG A 1 227 ? 9.797 1.125 -20.718 1.00 93.44 227 ARG A C 1
ATOM 1713 O O . ARG A 1 227 ? 9.516 1.085 -21.912 1.00 93.44 227 ARG A O 1
ATOM 1720 N N . ALA A 1 228 ? 9.024 0.626 -19.760 1.00 94.38 228 ALA A N 1
ATOM 1721 C CA . ALA A 1 228 ? 7.737 -0.019 -19.977 1.00 94.38 228 ALA A CA 1
ATOM 1722 C C . ALA A 1 228 ? 6.825 0.260 -18.776 1.00 94.38 228 ALA A C 1
ATOM 1724 O O . ALA A 1 228 ? 6.681 -0.575 -17.888 1.00 94.38 228 ALA A O 1
ATOM 1725 N N . LEU A 1 229 ? 6.269 1.470 -18.717 1.00 97.44 229 LEU A N 1
ATOM 1726 C CA . LEU A 1 229 ? 5.301 1.841 -17.688 1.00 97.44 229 LEU A CA 1
ATOM 1727 C C . LEU A 1 229 ? 3.962 1.125 -17.927 1.00 97.44 229 LEU A C 1
ATOM 1729 O O . LEU A 1 229 ? 3.399 1.220 -19.018 1.00 97.44 229 LEU A O 1
ATOM 1733 N N . GLY A 1 230 ? 3.470 0.440 -16.899 1.00 96.00 230 GLY A N 1
ATOM 1734 C CA . GLY A 1 230 ? 2.120 -0.101 -16.805 1.00 96.00 230 GLY A CA 1
ATOM 1735 C C . GLY A 1 230 ? 1.192 0.862 -16.067 1.00 96.00 230 GLY A C 1
ATOM 1736 O O . GLY A 1 230 ? 1.037 2.026 -16.443 1.00 96.00 230 GLY A O 1
ATOM 1737 N N . SER A 1 231 ? 0.569 0.368 -15.006 1.00 96.50 231 SER A N 1
ATOM 1738 C CA . SER A 1 231 ? -0.390 1.104 -14.183 1.00 96.50 231 SER A CA 1
ATOM 1739 C C . SER A 1 231 ? 0.317 2.045 -13.210 1.00 96.50 231 SER A C 1
ATOM 1741 O O . SER A 1 231 ? 1.407 1.752 -12.722 1.00 96.50 231 SER A O 1
ATOM 1743 N N . VAL A 1 232 ? -0.324 3.169 -12.885 1.00 97.69 232 VAL A N 1
ATOM 1744 C CA . VAL A 1 232 ? 0.096 4.059 -11.794 1.00 97.69 232 VAL A CA 1
ATOM 1745 C C . VAL A 1 232 ? -1.065 4.177 -10.817 1.00 97.69 232 VAL A C 1
ATOM 1747 O O . VAL A 1 232 ? -2.089 4.768 -11.147 1.00 97.69 232 VAL A O 1
ATOM 1750 N N . VAL A 1 233 ? -0.894 3.616 -9.626 1.00 96.62 233 VAL A N 1
ATOM 1751 C CA . VAL A 1 233 ? -1.912 3.509 -8.579 1.00 96.62 233 VAL A CA 1
ATOM 1752 C C . VAL A 1 233 ? -1.470 4.320 -7.367 1.00 96.62 233 VAL A C 1
ATOM 1754 O O . VAL A 1 233 ? -0.469 3.997 -6.733 1.00 96.62 233 VAL A O 1
ATOM 1757 N N . ASP A 1 234 ? -2.220 5.369 -7.028 1.00 95.12 234 ASP A N 1
ATOM 1758 C CA . ASP A 1 234 ? -1.978 6.182 -5.828 1.00 95.12 234 ASP A CA 1
ATOM 1759 C C . ASP A 1 234 ? -2.928 5.750 -4.710 1.00 95.12 234 ASP A C 1
ATOM 1761 O O . ASP A 1 234 ? -4.018 6.293 -4.544 1.00 95.12 234 ASP A O 1
ATOM 1765 N N . GLY A 1 235 ? -2.517 4.711 -3.991 1.00 91.94 235 GLY A N 1
ATOM 1766 C CA . GLY A 1 235 ? -3.256 4.119 -2.882 1.00 91.94 235 GLY A CA 1
ATOM 1767 C C . GLY A 1 235 ? -2.508 2.920 -2.308 1.00 91.94 235 GLY A C 1
ATOM 1768 O O . GLY A 1 235 ? -1.697 2.289 -2.993 1.00 91.94 235 GLY A O 1
ATOM 1769 N N . SER A 1 236 ? -2.743 2.630 -1.034 1.00 91.31 236 SER A N 1
ATOM 1770 C CA . SER A 1 236 ? -2.191 1.484 -0.315 1.00 91.31 236 SER A CA 1
ATOM 1771 C C . SER A 1 236 ? -3.289 0.480 0.018 1.00 91.31 236 SER A C 1
ATOM 1773 O O . SER A 1 236 ? -4.422 0.856 0.293 1.00 91.31 236 SER A O 1
ATOM 1775 N N . VAL A 1 237 ? -2.940 -0.806 0.116 1.00 90.19 237 VAL A N 1
ATOM 1776 C CA . VAL A 1 237 ? -3.849 -1.839 0.657 1.00 90.19 237 VAL A CA 1
ATOM 1777 C C . VAL A 1 237 ? -4.389 -1.448 2.028 1.00 90.19 237 VAL A C 1
ATOM 1779 O O . VAL A 1 237 ? -5.545 -1.705 2.335 1.00 90.19 237 VAL A O 1
ATOM 1782 N N . LEU A 1 238 ? -3.558 -0.799 2.847 1.00 91.56 238 LEU A N 1
ATOM 1783 C CA . LEU A 1 238 ? -3.952 -0.368 4.186 1.00 91.56 238 LEU A CA 1
ATOM 1784 C C . LEU A 1 238 ? -5.021 0.736 4.166 1.00 91.56 238 LEU A C 1
ATOM 1786 O O . LEU A 1 238 ? -5.662 0.954 5.189 1.00 91.56 238 LEU A O 1
ATOM 1790 N N . ASP A 1 239 ? -5.234 1.403 3.025 1.00 90.81 239 ASP A N 1
ATOM 1791 C CA . ASP A 1 239 ? -6.304 2.391 2.845 1.00 90.81 239 ASP A CA 1
ATOM 1792 C C . ASP A 1 239 ? -7.670 1.749 2.613 1.00 90.81 239 ASP A C 1
ATOM 1794 O O . ASP A 1 239 ? -8.677 2.444 2.693 1.00 90.81 239 ASP A O 1
ATOM 1798 N N . ALA A 1 240 ? -7.711 0.440 2.343 1.00 86.69 240 ALA A N 1
ATOM 1799 C CA . ALA A 1 240 ? -8.942 -0.315 2.131 1.00 86.69 240 ALA A CA 1
ATOM 1800 C C . ALA A 1 240 ? -9.562 -0.866 3.430 1.00 86.69 240 ALA A C 1
ATOM 1802 O O . ALA A 1 240 ? -10.671 -1.396 3.384 1.00 86.69 240 ALA A O 1
ATO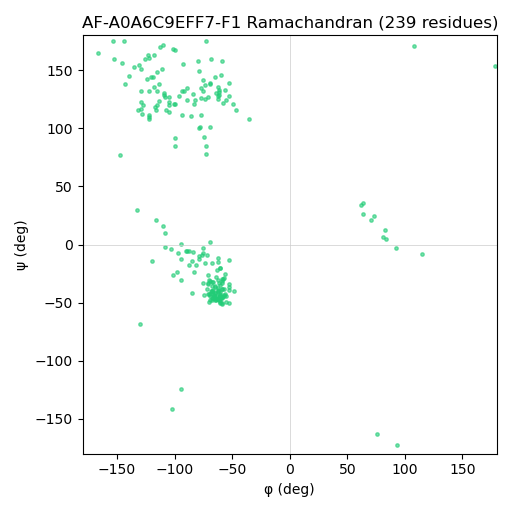M 1803 N N . GLY A 1 241 ? -8.887 -0.706 4.578 1.00 83.00 241 GLY A N 1
ATOM 1804 C CA . GLY A 1 241 ? -9.342 -1.224 5.873 1.00 83.00 241 GLY A CA 1
ATOM 1805 C C . GLY A 1 241 ? -8.948 -2.673 6.076 1.00 83.00 241 GLY A C 1
ATOM 1806 O O . GLY A 1 241 ? -9.790 -3.572 5.867 1.00 83.00 241 GLY A O 1
#

Sequence (241 aa):
MGCTLVIDTSFGSTVGIVGREPIVETDSRTHVEKLQVNIARAVEEAGLTPADIEEIVVGIGPAPFTGLRAGIVAAKALAFATGAKLVGQNVLDPQGEMMNFVLGDSAMFDGIDFLADVPRLSSRQSDGDVPDAEAKEHELDRHVTLCVNDARRKQLYFSLNHGSISLPDEDAAERRWIEMDIDYPEHIVERVNAALAEHGERDGVSYVVDVAGHGAAKYASVWQGLRALGSVVDGSVLDAG

Organism: Escherichia coli (NCBI:txid562)